Protein AF-A0A397RRT3-F1 (afdb_monomer_lite)

Structure (mmCIF, N/CA/C/O backbone):
data_AF-A0A397RRT3-F1
#
_entry.id   AF-A0A397RRT3-F1
#
loop_
_atom_site.group_PDB
_atom_site.id
_atom_site.type_symbol
_atom_site.label_atom_id
_atom_site.label_alt_id
_atom_site.label_comp_id
_atom_site.label_asym_id
_atom_site.label_entity_id
_atom_site.label_seq_id
_atom_site.pdbx_PDB_ins_code
_atom_site.Cartn_x
_atom_site.Cartn_y
_atom_site.Cartn_z
_atom_site.occupancy
_atom_site.B_iso_or_equiv
_atom_site.auth_seq_id
_atom_site.auth_comp_id
_atom_site.auth_asym_id
_atom_site.auth_atom_id
_atom_site.pdbx_PDB_model_num
ATOM 1 N N . MET A 1 1 ? -18.818 3.422 29.616 1.00 52.00 1 MET A N 1
ATOM 2 C CA . MET A 1 1 ? -18.204 4.098 28.455 1.00 52.00 1 MET A CA 1
ATOM 3 C C . MET A 1 1 ? -18.581 3.305 27.221 1.00 52.00 1 MET A C 1
ATOM 5 O O . MET A 1 1 ? -18.599 2.084 27.324 1.00 52.00 1 MET A O 1
ATOM 9 N N . LYS A 1 2 ? -18.971 3.955 26.120 1.00 63.00 2 LYS A N 1
ATOM 10 C CA . LYS A 1 2 ? -19.255 3.236 24.870 1.00 63.00 2 LYS A CA 1
ATOM 11 C C . LYS A 1 2 ? -17.923 2.752 24.287 1.00 63.00 2 LYS A C 1
ATOM 13 O O . LYS A 1 2 ? -16.968 3.520 24.258 1.00 63.00 2 LYS A O 1
ATOM 18 N N . THR A 1 3 ? -17.856 1.503 23.848 1.00 79.38 3 THR A N 1
ATOM 19 C CA . THR A 1 3 ? -16.638 0.850 23.331 1.00 79.38 3 THR A CA 1
ATOM 20 C C . THR A 1 3 ? -16.004 1.606 22.150 1.00 79.38 3 THR A C 1
ATOM 22 O O . THR A 1 3 ? -14.787 1.749 22.080 1.00 79.38 3 THR A O 1
ATOM 25 N N . TYR A 1 4 ? -16.829 2.228 21.302 1.00 85.25 4 TYR A N 1
ATOM 26 C CA . TYR A 1 4 ? -16.418 3.171 20.251 1.00 85.25 4 TYR A CA 1
ATOM 27 C C . TYR A 1 4 ? -15.529 4.329 20.751 1.00 85.25 4 TYR A C 1
ATOM 29 O O . TYR A 1 4 ? -14.501 4.649 20.150 1.00 85.25 4 TYR A O 1
ATOM 37 N N . GLU A 1 5 ? -15.924 4.979 21.851 1.00 89.56 5 GLU A N 1
ATOM 38 C CA . GLU A 1 5 ? -15.201 6.135 22.399 1.00 89.56 5 GLU A CA 1
ATOM 39 C C . GLU A 1 5 ? -13.842 5.715 22.958 1.00 89.56 5 GLU A C 1
ATOM 41 O O . GLU A 1 5 ? -12.874 6.461 22.850 1.00 89.56 5 GLU A O 1
ATOM 46 N N . GLU A 1 6 ? -13.753 4.511 23.521 1.00 91.88 6 GLU A N 1
ATOM 47 C CA . GLU A 1 6 ? -12.506 3.973 24.056 1.00 91.88 6 GLU A CA 1
ATOM 48 C C . GLU A 1 6 ? -11.475 3.716 22.951 1.00 91.88 6 GLU A C 1
ATOM 50 O O . GLU A 1 6 ? -10.340 4.178 23.072 1.00 91.88 6 GLU A O 1
ATOM 55 N N . ILE A 1 7 ? -11.880 3.086 21.840 1.00 92.38 7 ILE A N 1
ATOM 56 C CA . ILE A 1 7 ? -11.014 2.871 20.667 1.00 92.38 7 ILE A CA 1
ATOM 57 C C . ILE A 1 7 ? -10.487 4.215 20.147 1.00 92.38 7 ILE A C 1
ATOM 59 O O . ILE A 1 7 ? -9.280 4.400 19.984 1.00 92.38 7 ILE A O 1
ATOM 63 N N . ARG A 1 8 ? -11.377 5.198 19.957 1.00 92.38 8 ARG A N 1
ATOM 64 C CA . ARG A 1 8 ? -10.980 6.540 19.502 1.00 92.38 8 ARG A CA 1
ATOM 65 C C . ARG A 1 8 ? -10.042 7.241 20.474 1.00 92.38 8 ARG A C 1
ATOM 67 O O . ARG A 1 8 ? -9.104 7.902 20.037 1.00 92.38 8 ARG A O 1
ATOM 74 N N . ASN A 1 9 ? -10.279 7.113 21.775 1.00 93.19 9 ASN A N 1
ATOM 75 C CA . ASN A 1 9 ? -9.406 7.696 22.788 1.00 93.19 9 ASN A CA 1
ATOM 76 C C . ASN A 1 9 ? -8.006 7.074 22.747 1.00 93.19 9 ASN A C 1
ATOM 78 O O . ASN A 1 9 ? -7.034 7.816 22.874 1.00 93.19 9 ASN A O 1
ATOM 82 N N . CYS A 1 10 ? -7.893 5.766 22.493 1.00 93.62 10 CYS A N 1
ATOM 83 C CA . CYS A 1 10 ? -6.603 5.094 22.326 1.00 93.62 10 CYS A CA 1
ATOM 84 C C . CYS A 1 10 ? -5.833 5.647 21.118 1.00 93.62 10 CYS A C 1
ATOM 86 O O . CYS A 1 10 ? -4.700 6.102 21.275 1.00 93.62 10 CYS A O 1
ATOM 88 N N . PHE A 1 11 ? -6.458 5.700 19.935 1.00 92.75 11 PHE A N 1
ATOM 89 C CA . PHE A 1 11 ? -5.826 6.264 18.733 1.00 92.75 11 PHE A CA 1
ATOM 90 C C . PHE A 1 11 ? -5.433 7.736 18.915 1.00 92.75 11 PHE A C 1
ATOM 92 O O . PHE A 1 11 ? -4.311 8.127 18.593 1.00 92.75 11 PHE A O 1
ATOM 99 N N . ASN A 1 12 ? -6.311 8.552 19.508 1.00 91.62 12 ASN A N 1
ATOM 100 C CA . ASN A 1 12 ? -6.013 9.953 19.807 1.00 91.62 12 ASN A CA 1
ATOM 101 C C . ASN A 1 12 ? -4.843 10.107 20.787 1.00 91.62 12 ASN A C 1
ATOM 103 O O . ASN A 1 12 ? -4.014 11.001 20.616 1.00 91.62 12 ASN A O 1
ATOM 107 N N . ALA A 1 13 ? -4.763 9.256 21.812 1.00 92.50 13 ALA A N 1
ATOM 108 C CA . ALA A 1 13 ? -3.660 9.271 22.764 1.00 92.50 13 ALA A CA 1
ATOM 109 C C . ALA A 1 13 ? -2.331 8.916 22.083 1.00 92.50 13 ALA A C 1
ATOM 111 O O . ALA A 1 13 ? -1.362 9.657 22.248 1.00 92.50 13 ALA A O 1
ATOM 112 N N . ILE A 1 14 ? -2.302 7.853 21.269 1.00 90.69 14 ILE A N 1
ATOM 113 C CA . ILE A 1 14 ? -1.121 7.447 20.488 1.00 90.69 14 ILE A CA 1
ATOM 114 C C . ILE A 1 14 ? -0.666 8.593 19.575 1.00 90.69 14 ILE A C 1
ATOM 116 O O . ILE A 1 14 ? 0.498 8.996 19.598 1.00 90.69 14 ILE A O 1
ATOM 120 N N . LYS A 1 15 ? -1.601 9.189 18.835 1.00 88.25 15 LYS A N 1
ATOM 121 C CA . LYS A 1 15 ? -1.348 10.332 17.952 1.00 88.25 15 LYS A CA 1
ATOM 122 C C . LYS A 1 15 ? -0.771 11.539 18.693 1.00 88.25 15 LYS A C 1
ATOM 124 O O . LYS A 1 15 ? 0.215 12.120 18.247 1.00 88.25 15 LYS A O 1
ATOM 129 N N . ASN A 1 16 ? -1.351 11.919 19.830 1.00 90.69 16 ASN A N 1
ATOM 130 C CA . ASN A 1 16 ? -0.850 13.043 20.624 1.00 90.69 16 ASN A CA 1
ATOM 131 C C . ASN A 1 16 ? 0.546 12.762 21.187 1.00 90.69 16 ASN A C 1
ATOM 133 O O . ASN A 1 16 ? 1.412 13.631 21.148 1.00 90.69 16 ASN A O 1
ATOM 137 N N . ASN A 1 17 ? 0.780 11.537 21.655 1.00 90.88 17 ASN A N 1
ATOM 138 C CA . ASN A 1 17 ? 2.080 11.106 22.151 1.00 90.88 17 ASN A CA 1
ATOM 139 C C . ASN A 1 17 ? 3.169 11.219 21.075 1.00 90.88 17 ASN A C 1
ATOM 141 O O . ASN A 1 17 ? 4.279 11.656 21.361 1.00 90.88 17 ASN A O 1
ATOM 145 N N . ILE A 1 18 ? 2.842 10.886 19.831 1.00 85.31 18 ILE A N 1
ATOM 146 C CA . ILE A 1 18 ? 3.748 11.030 18.691 1.00 85.31 18 ILE A CA 1
ATOM 147 C C . ILE A 1 18 ? 4.055 12.499 18.389 1.00 85.31 18 ILE A C 1
ATOM 149 O O . ILE A 1 18 ? 5.217 12.844 18.182 1.00 85.31 18 ILE A O 1
ATOM 153 N N . ILE A 1 19 ? 3.047 13.378 18.403 1.00 87.38 19 ILE A N 1
ATOM 154 C CA . ILE A 1 19 ? 3.266 14.826 18.248 1.00 87.38 19 ILE A CA 1
ATOM 155 C C . ILE A 1 19 ? 4.249 15.315 19.320 1.00 87.38 19 ILE A C 1
ATOM 157 O O . ILE A 1 19 ? 5.223 15.992 19.000 1.00 87.38 19 ILE A O 1
ATOM 161 N N . THR A 1 20 ? 4.064 14.888 20.571 1.00 90.69 20 THR A N 1
ATOM 162 C CA . THR A 1 20 ? 4.985 15.219 21.665 1.00 90.69 20 THR A CA 1
ATOM 163 C C . THR A 1 20 ? 6.387 14.631 21.461 1.00 90.69 20 THR A C 1
ATOM 165 O O . THR A 1 20 ? 7.368 15.301 21.776 1.00 90.69 20 THR A O 1
ATOM 168 N N . CYS A 1 21 ? 6.529 13.417 20.917 1.00 88.75 21 CYS A N 1
ATOM 169 C CA . CYS A 1 21 ? 7.842 12.881 20.537 1.00 88.75 21 CYS A CA 1
ATOM 170 C C . CYS A 1 21 ? 8.536 13.785 19.513 1.00 88.75 21 CYS A C 1
ATOM 172 O O . CYS A 1 21 ? 9.692 14.146 19.718 1.00 88.75 21 CYS A O 1
ATOM 174 N N . ASN A 1 22 ? 7.828 14.210 18.464 1.00 86.94 22 ASN A N 1
ATOM 175 C CA . ASN A 1 22 ? 8.389 15.089 17.436 1.00 86.94 22 ASN A CA 1
ATOM 176 C C . ASN A 1 22 ? 8.817 16.451 18.010 1.00 86.94 22 ASN A C 1
ATOM 178 O O . ASN A 1 22 ? 9.857 16.986 17.624 1.00 86.94 22 ASN A O 1
ATOM 182 N N . GLU A 1 23 ? 8.059 17.003 18.959 1.00 89.94 23 GLU A N 1
ATOM 183 C CA . GLU A 1 23 ? 8.432 18.226 19.684 1.00 89.94 23 GLU A CA 1
ATOM 184 C C . GLU A 1 23 ? 9.710 18.030 20.518 1.00 89.94 23 GLU A C 1
ATOM 186 O O . GLU A 1 23 ? 10.633 18.845 20.448 1.00 89.94 23 GLU A O 1
ATOM 191 N N . LEU A 1 24 ? 9.802 16.923 21.267 1.00 89.94 24 LEU A N 1
ATOM 192 C CA . LEU A 1 24 ? 10.990 16.574 22.058 1.00 89.94 24 LEU A CA 1
ATOM 193 C C . LEU A 1 24 ? 12.226 16.332 21.179 1.00 89.94 24 LEU A C 1
ATOM 195 O O . LEU A 1 24 ? 13.346 16.641 21.595 1.00 89.94 24 LEU A O 1
ATOM 199 N N . ASP A 1 25 ? 12.030 15.779 19.984 1.00 89.06 25 ASP A N 1
ATOM 200 C CA . ASP A 1 25 ? 13.078 15.553 18.990 1.00 89.06 25 ASP A CA 1
ATOM 201 C C . ASP A 1 25 ? 13.541 16.870 18.373 1.00 89.06 25 ASP A C 1
ATOM 203 O O . ASP A 1 25 ? 14.740 17.132 18.324 1.00 89.06 25 ASP A O 1
ATOM 207 N N . SE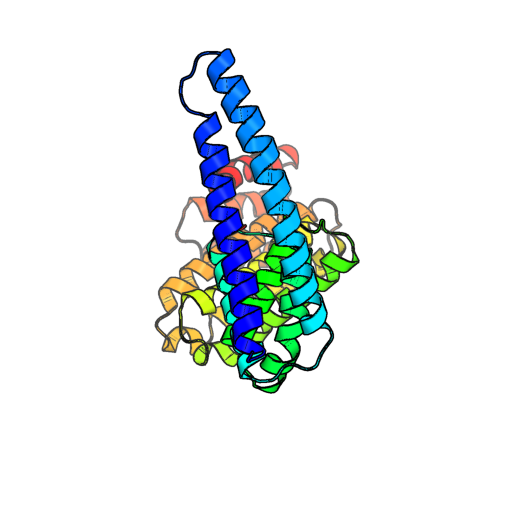R A 1 26 ? 12.610 17.744 17.994 1.00 88.75 26 SER A N 1
ATOM 208 C CA . SER A 1 26 ? 12.921 19.070 17.444 1.00 88.75 26 SER A CA 1
ATOM 209 C C . SER A 1 26 ? 13.744 19.914 18.423 1.00 88.75 26 SER A C 1
ATOM 211 O O . SER A 1 26 ? 14.697 20.590 18.029 1.00 88.75 26 SER A O 1
ATOM 213 N N . ASP A 1 27 ? 13.442 19.819 19.721 1.00 87.19 27 ASP A N 1
ATOM 214 C CA . ASP A 1 27 ? 14.144 20.547 20.781 1.00 87.19 27 ASP A CA 1
ATOM 215 C C . ASP A 1 27 ? 15.660 20.261 20.835 1.00 87.19 27 ASP A C 1
ATOM 217 O O . ASP A 1 27 ? 16.432 21.135 21.264 1.00 87.19 27 ASP A O 1
ATOM 221 N N . MET A 1 28 ? 16.085 19.068 20.391 1.00 85.69 28 MET A N 1
ATOM 222 C CA . MET A 1 28 ? 17.483 18.613 20.382 1.00 85.69 28 MET A CA 1
ATOM 223 C C . MET A 1 28 ? 18.363 19.336 19.366 1.00 85.69 28 MET A C 1
ATOM 225 O O . MET A 1 28 ? 19.574 19.423 19.576 1.00 85.69 28 MET A O 1
ATOM 229 N N . PHE A 1 29 ? 17.776 19.828 18.275 1.00 86.25 29 PHE A N 1
ATOM 230 C CA . PHE A 1 29 ? 18.513 20.394 17.140 1.00 86.25 29 PHE A CA 1
ATOM 231 C C . PHE A 1 29 ? 18.684 21.914 17.223 1.00 86.25 29 PHE A C 1
ATOM 233 O O . PHE A 1 29 ? 19.287 22.531 16.347 1.00 86.25 29 PHE A O 1
ATOM 240 N N . ASN A 1 30 ? 18.198 22.527 18.300 1.00 86.88 30 ASN A N 1
ATOM 241 C CA . ASN A 1 30 ? 18.390 23.946 18.561 1.00 86.88 30 ASN A CA 1
ATOM 242 C C . ASN A 1 30 ? 19.839 24.249 18.980 1.00 86.88 30 ASN A C 1
ATOM 244 O O . ASN A 1 30 ? 20.444 23.499 19.750 1.00 86.88 30 ASN A O 1
ATOM 248 N N . TYR A 1 31 ? 20.380 25.384 18.521 1.00 74.81 31 TYR A N 1
ATOM 249 C CA . TYR A 1 31 ? 21.720 25.841 18.902 1.00 74.81 31 TYR A CA 1
ATOM 250 C C . TYR A 1 31 ? 21.789 26.102 20.413 1.00 74.81 31 TYR A C 1
ATOM 252 O O . TYR A 1 31 ? 21.069 26.952 20.941 1.00 74.81 31 TYR A O 1
ATOM 260 N N . ARG A 1 32 ? 22.637 25.347 21.115 1.00 82.50 32 ARG A N 1
ATOM 261 C CA . ARG A 1 32 ? 22.734 25.327 22.581 1.00 82.50 32 ARG A CA 1
ATOM 262 C C . ARG A 1 32 ? 24.179 25.103 23.015 1.00 82.50 32 ARG A C 1
ATOM 264 O O . ARG A 1 32 ? 24.963 24.477 22.302 1.00 82.50 32 ARG A O 1
ATOM 271 N N . THR A 1 33 ? 24.526 25.561 24.214 1.00 93.25 33 THR A N 1
ATOM 272 C CA . THR A 1 33 ? 25.765 25.129 24.874 1.00 93.25 33 THR A CA 1
ATOM 273 C C . THR A 1 33 ? 25.674 23.649 25.262 1.00 93.25 33 THR A C 1
ATOM 275 O O . THR A 1 33 ? 24.584 23.095 25.416 1.00 93.25 33 THR A O 1
ATOM 278 N N . TYR A 1 34 ? 26.816 22.989 25.472 1.00 90.62 34 TYR A N 1
ATOM 279 C CA . TYR A 1 34 ? 26.830 21.572 25.854 1.00 90.62 34 TYR A CA 1
ATOM 280 C C . TYR A 1 34 ? 26.007 21.250 27.127 1.00 90.62 34 TYR A C 1
ATOM 282 O O . TYR A 1 34 ? 25.247 20.280 27.098 1.00 90.62 34 TYR A O 1
ATOM 290 N N . PRO A 1 35 ? 26.064 22.036 28.226 1.00 93.88 35 PRO A N 1
ATOM 291 C CA . PRO A 1 35 ? 25.230 21.778 29.406 1.00 93.88 35 PRO A CA 1
ATOM 292 C C . PRO A 1 35 ? 23.721 21.880 29.138 1.00 93.88 35 PRO A C 1
ATOM 294 O O . PRO A 1 35 ? 22.951 21.063 29.645 1.00 93.88 35 PRO A O 1
ATOM 297 N N . GLU A 1 36 ? 23.295 22.852 28.329 1.00 92.69 36 GLU A N 1
ATOM 298 C CA . GLU A 1 36 ? 21.889 23.031 27.943 1.00 92.69 36 GLU A CA 1
ATOM 299 C C . GLU A 1 36 ? 21.418 21.885 27.050 1.00 92.69 36 GLU A C 1
ATOM 301 O O . GLU A 1 36 ? 20.344 21.326 27.268 1.00 92.69 36 GLU A O 1
ATOM 306 N N . TRP A 1 37 ? 22.251 21.496 26.085 1.00 93.94 37 TRP A N 1
ATOM 307 C CA . TRP A 1 37 ? 22.001 20.341 25.235 1.00 93.94 37 TRP A CA 1
ATOM 308 C C . TRP A 1 37 ? 21.860 19.056 26.064 1.00 93.94 37 TRP A C 1
ATOM 310 O O . TRP A 1 37 ? 20.896 18.312 25.892 1.00 93.94 37 TRP A O 1
ATOM 320 N N . LEU A 1 38 ? 22.747 18.827 27.040 1.00 93.12 38 LEU A N 1
ATOM 321 C CA . LEU A 1 38 ? 22.685 17.658 27.922 1.00 93.12 38 LEU A CA 1
ATOM 322 C C . LEU A 1 38 ? 21.401 17.632 28.770 1.00 93.12 38 LEU A C 1
ATOM 324 O O . LEU A 1 38 ? 20.831 16.563 28.999 1.00 93.12 38 LEU A O 1
ATOM 328 N N . ALA A 1 39 ? 20.936 18.789 29.248 1.00 93.12 39 ALA A N 1
ATOM 329 C CA . ALA A 1 39 ? 19.679 18.890 29.988 1.00 93.12 39 ALA A CA 1
ATOM 330 C C . ALA A 1 39 ? 18.468 18.547 29.103 1.00 93.12 39 ALA A C 1
ATOM 332 O O . ALA A 1 39 ? 17.598 17.778 29.523 1.00 93.12 39 ALA A O 1
ATOM 333 N N . VAL A 1 40 ? 18.442 19.051 27.864 1.00 92.81 40 VAL A N 1
ATOM 334 C CA . VAL A 1 40 ? 17.399 18.732 26.876 1.00 92.81 40 VAL A CA 1
ATOM 335 C C . VAL A 1 40 ? 17.419 17.251 26.519 1.00 92.81 40 VAL A C 1
ATOM 337 O O . VAL A 1 40 ? 16.372 16.610 26.556 1.00 92.81 40 VAL A O 1
ATOM 340 N N . TYR A 1 41 ? 18.597 16.667 26.294 1.00 92.81 41 TYR A N 1
ATOM 341 C CA . TYR A 1 41 ? 18.734 15.238 26.018 1.00 92.81 41 TYR A CA 1
ATOM 342 C C . TYR A 1 41 ? 18.164 14.367 27.144 1.00 92.81 41 TYR A C 1
ATOM 344 O O . TYR A 1 41 ? 17.432 13.408 26.889 1.00 92.81 41 TYR A O 1
ATOM 352 N N . LYS A 1 42 ? 18.435 14.718 28.409 1.00 94.44 42 LYS A N 1
ATOM 353 C CA . LYS A 1 42 ? 17.854 14.020 29.567 1.00 94.44 42 LYS A CA 1
ATOM 354 C C . LYS A 1 42 ? 16.331 14.154 29.605 1.00 94.44 42 LYS A C 1
ATOM 356 O O . LYS A 1 42 ? 15.650 13.144 29.776 1.00 94.44 42 LYS A O 1
ATOM 361 N N . LYS A 1 43 ? 15.800 15.368 29.402 1.00 93.81 43 LYS A N 1
ATOM 362 C CA . LYS A 1 43 ? 14.351 15.628 29.339 1.00 93.81 43 LYS A CA 1
ATOM 363 C C . LYS A 1 43 ? 13.694 14.801 28.232 1.00 93.81 43 LYS A C 1
ATOM 365 O O . LYS A 1 43 ? 12.720 14.107 28.507 1.00 93.81 43 LYS A O 1
ATOM 370 N N . ARG A 1 44 ? 14.263 14.815 27.022 1.00 94.25 44 ARG A N 1
ATOM 371 C CA . ARG A 1 44 ? 13.822 13.993 25.889 1.00 94.25 44 ARG A CA 1
ATOM 372 C C . ARG A 1 44 ? 13.817 12.514 26.254 1.00 94.25 44 ARG A C 1
ATOM 374 O O . ARG A 1 44 ? 12.798 11.855 26.104 1.00 94.25 44 ARG A O 1
ATOM 381 N N . SER A 1 45 ? 14.925 11.993 26.782 1.00 94.88 45 SER A N 1
ATOM 382 C CA . SER A 1 45 ? 15.044 10.572 27.132 1.00 94.88 45 SER A CA 1
ATOM 383 C C . SER A 1 45 ? 14.009 10.120 28.168 1.00 94.88 45 SER A C 1
ATOM 385 O O . SER A 1 45 ? 13.521 8.994 28.087 1.00 94.88 45 SER A O 1
ATOM 387 N N . MET A 1 46 ? 13.672 10.970 29.141 1.00 95.19 46 MET A N 1
ATOM 388 C CA . MET A 1 46 ? 12.617 10.682 30.119 1.00 95.19 46 MET A CA 1
ATOM 389 C C . MET A 1 46 ? 11.221 10.784 29.495 1.00 95.19 46 MET A C 1
ATOM 391 O O . MET A 1 46 ? 10.417 9.874 29.670 1.00 95.19 46 MET A O 1
ATOM 395 N N . GLY A 1 47 ? 10.951 11.850 28.735 1.00 93.75 47 GLY A N 1
ATOM 396 C CA . GLY A 1 47 ? 9.658 12.067 28.081 1.00 93.75 47 GLY A CA 1
ATOM 397 C C . GLY A 1 47 ? 9.300 10.950 27.103 1.00 93.75 47 GLY A C 1
ATOM 398 O O . GLY A 1 47 ? 8.201 10.409 27.168 1.00 93.75 47 GLY A O 1
ATOM 399 N N . ILE A 1 48 ? 10.261 10.531 26.277 1.00 92.44 48 ILE A N 1
ATOM 400 C CA . ILE A 1 48 ? 10.086 9.424 25.331 1.00 92.44 48 ILE A CA 1
ATOM 401 C C . ILE A 1 48 ? 9.771 8.111 26.058 1.00 92.44 48 ILE A C 1
ATOM 403 O O . ILE A 1 48 ? 8.896 7.371 25.623 1.00 92.44 48 ILE A O 1
ATOM 407 N N . ARG A 1 49 ? 10.426 7.816 27.190 1.00 93.19 49 ARG A N 1
ATOM 408 C CA . ARG A 1 49 ? 10.139 6.596 27.969 1.00 93.19 49 ARG A CA 1
ATOM 409 C C . ARG A 1 49 ? 8.717 6.570 28.526 1.00 93.19 49 ARG A C 1
ATOM 411 O O . ARG A 1 49 ? 8.060 5.537 28.449 1.00 93.19 49 ARG A O 1
ATOM 418 N N . GLU A 1 50 ? 8.243 7.693 29.060 1.00 94.88 50 GLU A N 1
ATOM 419 C CA . GLU A 1 50 ? 6.861 7.806 29.540 1.00 94.88 50 GLU A CA 1
ATOM 420 C C . GLU A 1 50 ? 5.851 7.672 28.397 1.00 94.88 50 GLU A C 1
ATOM 422 O O . GLU A 1 50 ? 4.819 7.022 28.5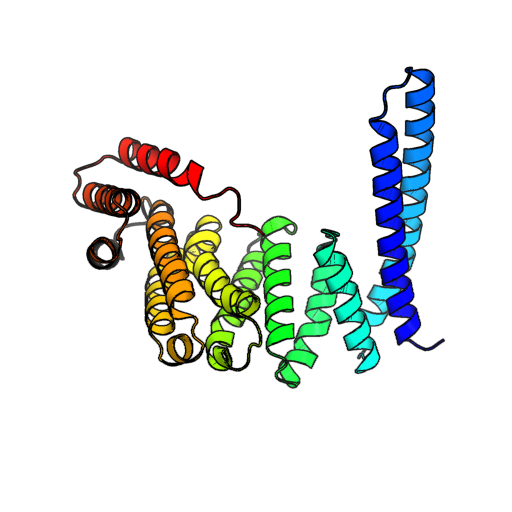54 1.00 94.88 50 GLU A O 1
ATOM 427 N N . ILE A 1 51 ? 6.161 8.242 27.231 1.00 93.12 51 ILE A N 1
ATOM 428 C CA . ILE A 1 51 ? 5.345 8.084 26.026 1.00 93.12 51 ILE A CA 1
ATOM 429 C C . ILE A 1 51 ? 5.279 6.615 25.597 1.00 93.12 51 ILE A C 1
ATOM 431 O O . ILE A 1 51 ? 4.180 6.109 25.387 1.00 93.12 51 ILE A O 1
ATOM 435 N N . TYR A 1 52 ? 6.412 5.908 25.528 1.00 89.38 52 TYR A N 1
ATOM 436 C CA . TYR A 1 52 ? 6.420 4.483 25.184 1.00 89.38 52 TYR A CA 1
ATOM 437 C C . TYR A 1 52 ? 5.554 3.664 26.134 1.00 89.38 52 TYR A C 1
ATOM 439 O O . TYR A 1 52 ? 4.743 2.868 25.674 1.00 89.38 52 TYR A O 1
ATOM 447 N N . LYS A 1 53 ? 5.663 3.909 27.445 1.00 92.38 53 LYS A N 1
ATOM 448 C CA . LYS A 1 53 ? 4.830 3.231 28.442 1.00 92.38 53 LYS A CA 1
ATOM 449 C C . LYS A 1 53 ? 3.336 3.464 28.189 1.00 92.38 53 LYS A C 1
ATOM 451 O O . LYS A 1 53 ? 2.571 2.507 28.154 1.00 92.38 53 LYS A O 1
ATOM 456 N N . LYS A 1 54 ? 2.927 4.718 27.965 1.00 93.56 54 LYS A N 1
ATOM 457 C CA . LYS A 1 54 ? 1.528 5.056 27.655 1.00 93.56 54 LYS A CA 1
ATOM 458 C C . LYS A 1 54 ? 1.056 4.412 26.354 1.00 93.56 54 LYS A C 1
ATOM 460 O O . LYS A 1 54 ? -0.064 3.923 26.295 1.00 93.56 54 LYS A O 1
ATOM 465 N N . ASN A 1 55 ? 1.894 4.403 25.318 1.00 91.12 55 ASN A N 1
ATOM 466 C CA . ASN A 1 55 ? 1.558 3.756 24.052 1.00 91.12 55 ASN A CA 1
ATOM 467 C C . ASN A 1 55 ? 1.363 2.249 24.237 1.00 91.12 55 ASN A C 1
ATOM 469 O O . ASN A 1 55 ? 0.396 1.719 23.707 1.00 91.12 55 ASN A O 1
ATOM 473 N N . THR A 1 56 ? 2.203 1.577 25.030 1.00 90.75 56 THR A N 1
ATOM 474 C CA . THR A 1 56 ? 2.013 0.157 25.367 1.00 90.75 56 THR A CA 1
ATOM 475 C C . THR A 1 56 ? 0.644 -0.093 25.999 1.00 90.75 56 THR A C 1
ATOM 477 O O . THR A 1 56 ? -0.070 -0.976 25.537 1.00 90.75 56 THR A O 1
ATOM 480 N N . GLU A 1 57 ? 0.232 0.726 26.970 1.00 92.50 57 GLU A N 1
ATOM 481 C CA . GLU A 1 57 ? -1.091 0.613 27.606 1.00 92.50 57 GLU A CA 1
ATOM 482 C C . GLU A 1 57 ? -2.239 0.781 26.585 1.00 92.50 57 GLU A C 1
ATOM 484 O O . GLU A 1 57 ? -3.196 0.009 26.588 1.00 92.50 57 GLU A O 1
ATOM 489 N N . MET A 1 58 ? -2.141 1.751 25.665 1.00 93.12 58 MET A N 1
ATOM 490 C CA . MET A 1 58 ? -3.158 1.953 24.617 1.00 93.12 58 MET A CA 1
ATOM 491 C C . MET A 1 58 ? -3.196 0.796 23.606 1.00 93.12 58 MET A C 1
ATOM 493 O O . MET A 1 58 ? -4.270 0.373 23.179 1.00 93.12 58 MET A O 1
ATOM 497 N N . VAL A 1 59 ? -2.029 0.273 23.223 1.00 90.38 59 VAL A N 1
ATOM 498 C CA . VAL A 1 59 ? -1.902 -0.852 22.287 1.00 90.38 59 VAL A CA 1
ATOM 499 C C . VAL A 1 59 ? -2.450 -2.140 22.897 1.00 90.38 59 VAL A C 1
ATOM 501 O O . VAL A 1 59 ? -3.106 -2.912 22.202 1.00 90.38 59 VAL A O 1
ATOM 504 N N . GLU A 1 60 ? -2.254 -2.368 24.196 1.00 91.56 60 GLU A N 1
ATOM 505 C CA . GLU A 1 60 ? -2.873 -3.488 24.913 1.00 91.56 60 GLU A CA 1
ATOM 506 C C . GLU A 1 60 ? -4.403 -3.429 24.838 1.00 91.56 60 GLU A C 1
ATOM 508 O O . GLU A 1 60 ? -5.034 -4.433 24.504 1.00 91.56 60 GLU A O 1
ATOM 513 N N . ILE A 1 61 ? -4.999 -2.252 25.055 1.00 92.69 61 ILE A N 1
ATOM 514 C CA . ILE A 1 61 ? -6.452 -2.060 24.925 1.00 92.69 61 ILE A CA 1
ATOM 515 C C . ILE A 1 61 ? -6.908 -2.374 23.496 1.00 92.69 61 ILE A C 1
ATOM 517 O O . ILE A 1 61 ? -7.852 -3.144 23.310 1.00 92.69 61 ILE A O 1
ATOM 521 N N . ILE A 1 62 ? -6.222 -1.834 22.482 1.00 92.81 62 ILE A N 1
ATOM 522 C CA . ILE A 1 62 ? -6.519 -2.120 21.071 1.00 92.81 62 ILE A CA 1
ATOM 523 C C . ILE A 1 62 ? -6.466 -3.631 20.796 1.00 92.81 62 ILE A C 1
ATOM 525 O O . ILE A 1 62 ? -7.406 -4.185 20.224 1.00 92.81 62 ILE A O 1
ATOM 529 N N . ASN A 1 63 ? -5.421 -4.319 21.254 1.00 91.44 63 ASN A N 1
ATOM 530 C CA . ASN A 1 63 ? -5.257 -5.758 21.055 1.00 91.44 63 ASN A CA 1
ATOM 531 C C . ASN A 1 63 ? -6.394 -6.581 21.677 1.00 91.44 63 ASN A C 1
ATOM 533 O O . ASN A 1 63 ? -6.797 -7.598 21.111 1.00 91.44 63 ASN A O 1
ATOM 537 N N . GLU A 1 64 ? -6.950 -6.153 22.811 1.00 92.69 64 GLU A N 1
ATOM 538 C CA . GLU A 1 64 ? -8.121 -6.804 23.407 1.00 92.69 64 GLU A CA 1
ATOM 539 C C . GLU A 1 64 ? -9.388 -6.650 22.556 1.00 92.69 64 GLU A C 1
ATOM 541 O O . GLU A 1 64 ? -10.233 -7.548 22.542 1.00 92.69 64 GLU A O 1
ATOM 546 N N . TYR A 1 65 ? -9.527 -5.547 21.820 1.00 93.19 65 TYR A N 1
ATOM 547 C CA . TYR A 1 65 ? -10.617 -5.365 20.861 1.00 93.19 65 TYR A CA 1
ATOM 548 C C . TYR A 1 65 ? -10.425 -6.205 19.596 1.00 93.19 65 TYR A C 1
ATOM 550 O O . TYR A 1 65 ? -11.377 -6.835 19.139 1.00 93.19 65 TYR A O 1
ATOM 558 N N . LEU A 1 66 ? -9.202 -6.301 19.065 1.00 93.06 66 LEU A N 1
ATOM 559 C CA . LEU A 1 66 ? -8.916 -7.091 17.857 1.00 93.06 66 LEU A CA 1
ATOM 560 C C . LEU A 1 66 ? -9.281 -8.584 18.019 1.00 93.06 66 LEU A C 1
ATOM 562 O O . LEU A 1 66 ? -9.668 -9.245 17.052 1.00 93.06 66 LEU A O 1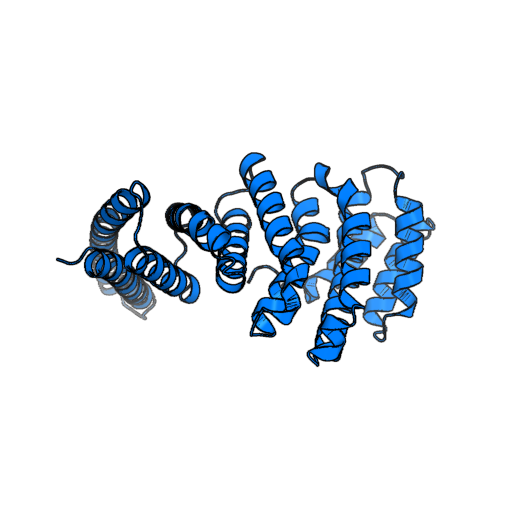
ATOM 566 N N . LYS A 1 67 ? -9.254 -9.103 19.254 1.00 92.88 67 LYS A N 1
ATOM 567 C CA . LYS A 1 67 ? -9.646 -10.483 19.601 1.00 92.88 67 LYS A CA 1
ATOM 568 C C . LYS A 1 67 ? -11.160 -10.749 19.595 1.00 92.88 67 LYS A C 1
ATOM 570 O O . LYS A 1 67 ? -11.553 -11.911 19.652 1.00 92.88 67 LYS A O 1
ATOM 575 N N . LYS A 1 68 ? -12.013 -9.720 19.561 1.00 92.62 68 LYS A N 1
ATOM 576 C CA . LYS A 1 68 ? -13.481 -9.831 19.710 1.00 92.62 68 LYS A CA 1
ATOM 577 C C . LYS A 1 68 ? -14.199 -9.530 18.404 1.00 92.62 68 LYS A C 1
ATOM 579 O O . LYS A 1 68 ? -13.646 -8.840 17.556 1.00 92.62 68 LYS A O 1
ATOM 584 N N . ASP A 1 69 ? -15.430 -9.991 18.236 1.00 92.56 69 ASP A N 1
ATOM 585 C CA . ASP A 1 69 ? -16.264 -9.533 17.121 1.00 92.56 69 ASP A CA 1
ATOM 586 C C . ASP A 1 69 ? -16.654 -8.069 17.331 1.00 92.56 69 ASP A C 1
ATOM 588 O O . ASP A 1 69 ? -17.106 -7.692 18.413 1.00 92.56 69 ASP A O 1
ATOM 592 N N . LEU A 1 70 ? -16.432 -7.252 16.302 1.00 92.44 70 LEU A N 1
ATOM 593 C CA . LEU A 1 70 ? -16.655 -5.811 16.344 1.00 92.44 70 LEU A CA 1
ATOM 594 C C . LEU A 1 70 ? -17.991 -5.472 15.687 1.00 92.44 70 LEU A C 1
ATOM 596 O O . LEU A 1 70 ? -18.326 -6.009 14.629 1.00 92.44 70 LEU A O 1
ATOM 600 N N . ASN A 1 71 ? -18.738 -4.558 16.296 1.00 93.00 71 ASN A N 1
ATOM 601 C CA . ASN A 1 71 ? -19.926 -3.975 15.679 1.00 93.00 71 ASN A CA 1
ATOM 602 C C . ASN A 1 71 ? -19.558 -2.865 14.672 1.00 93.00 71 ASN A C 1
ATOM 604 O O . ASN A 1 71 ? -18.399 -2.475 14.545 1.00 93.00 71 ASN A O 1
ATOM 608 N N . ASP A 1 72 ? -20.555 -2.333 13.963 1.00 91.81 72 ASP A N 1
ATOM 609 C CA . ASP A 1 72 ? -20.349 -1.330 12.907 1.00 91.81 72 ASP A CA 1
ATOM 610 C C . ASP A 1 72 ? -19.688 -0.038 13.386 1.00 91.81 72 ASP A C 1
ATOM 612 O O . ASP A 1 72 ? -18.836 0.512 12.687 1.00 91.81 72 ASP A O 1
ATOM 616 N N . GLU A 1 73 ? -20.055 0.448 14.574 1.00 93.50 73 GLU A N 1
ATOM 617 C CA . GLU A 1 73 ? -19.447 1.653 15.136 1.00 93.50 73 GLU A CA 1
ATOM 618 C C . GLU A 1 73 ? -17.969 1.391 15.445 1.00 93.50 73 GLU A C 1
ATOM 620 O O . GLU A 1 73 ? -17.105 2.188 15.083 1.00 93.50 73 GLU A O 1
ATOM 625 N N . GLU A 1 74 ? -17.658 0.253 16.064 1.00 94.38 74 GLU A N 1
ATOM 626 C CA . GLU A 1 74 ? -16.288 -0.140 16.408 1.00 94.38 74 GLU A CA 1
ATOM 627 C C . GLU A 1 74 ? -15.419 -0.349 15.162 1.00 94.38 74 GLU A C 1
ATOM 629 O O . GLU A 1 74 ? -14.298 0.154 15.116 1.00 94.38 74 GLU A O 1
ATOM 634 N N . LEU A 1 75 ? -15.938 -1.019 14.127 1.00 94.44 75 LEU A N 1
ATOM 635 C CA . LEU A 1 75 ? -15.253 -1.180 12.839 1.00 94.44 75 LEU A CA 1
ATOM 636 C C . LEU A 1 75 ? -14.929 0.169 12.198 1.00 94.44 75 LEU A C 1
ATOM 638 O O . LEU A 1 75 ? -13.822 0.370 11.692 1.00 94.44 75 LEU A O 1
ATOM 642 N N . LEU A 1 76 ? -15.873 1.110 12.253 1.00 93.81 76 LEU A N 1
ATOM 643 C CA . LEU A 1 76 ? -15.663 2.461 11.755 1.00 93.81 76 LEU A CA 1
ATOM 644 C C . LEU A 1 76 ? -14.615 3.215 12.586 1.00 93.81 76 LEU A C 1
ATOM 646 O O . LEU A 1 76 ? -13.771 3.897 12.009 1.00 93.81 76 LEU A O 1
ATOM 650 N N . ALA A 1 77 ? -14.632 3.080 13.917 1.00 94.31 77 ALA A N 1
ATOM 651 C CA . ALA A 1 77 ? -13.626 3.684 14.794 1.00 94.31 77 ALA A CA 1
ATOM 652 C C . ALA A 1 77 ? -12.221 3.171 14.491 1.00 94.31 77 ALA A C 1
ATOM 654 O O . ALA A 1 77 ? -11.286 3.965 14.424 1.00 94.31 77 ALA A O 1
ATOM 655 N N . PHE A 1 78 ? -12.081 1.859 14.296 1.00 95.31 78 PHE A N 1
ATOM 656 C CA . PHE A 1 78 ? -10.822 1.249 13.896 1.00 95.31 78 PHE A CA 1
ATOM 657 C C . PHE A 1 78 ? -10.369 1.764 12.539 1.00 95.31 78 PHE A C 1
ATOM 659 O O . PHE A 1 78 ? -9.231 2.211 12.431 1.00 95.31 78 PHE A O 1
ATOM 666 N N . TYR A 1 79 ? -11.264 1.761 11.543 1.00 95.31 79 TYR A N 1
ATOM 667 C CA . TYR A 1 79 ? -10.953 2.238 10.197 1.00 95.31 79 TYR A CA 1
ATOM 668 C C . TYR A 1 79 ? -10.455 3.690 10.208 1.00 95.31 79 TYR A C 1
ATOM 670 O O . TYR A 1 79 ? -9.391 4.000 9.686 1.00 95.31 79 TYR A O 1
ATOM 678 N N . GLN A 1 80 ? -11.191 4.586 10.867 1.00 93.62 80 GLN A N 1
ATOM 679 C CA . GLN A 1 80 ? -10.806 5.994 10.985 1.00 93.62 80 GLN A CA 1
ATOM 680 C C . GLN A 1 80 ? -9.506 6.169 11.774 1.00 93.62 80 GLN A C 1
ATOM 682 O O . GLN A 1 80 ? -8.634 6.931 11.367 1.00 93.62 80 GLN A O 1
ATOM 687 N N . GLY A 1 81 ? -9.372 5.450 12.890 1.00 91.62 81 GLY A N 1
ATOM 688 C CA . GLY A 1 81 ? -8.211 5.529 13.764 1.00 91.62 81 GLY A CA 1
ATOM 689 C C . GLY A 1 81 ? -6.916 5.137 13.063 1.00 91.62 81 GLY A C 1
ATOM 690 O O . GLY A 1 81 ? -5.943 5.880 13.156 1.00 91.62 81 GLY A O 1
ATOM 691 N N . TYR A 1 82 ? -6.904 4.019 12.329 1.00 91.12 82 TYR A N 1
ATOM 692 C CA . TYR A 1 82 ? -5.694 3.588 11.626 1.00 91.12 82 TYR A CA 1
ATOM 693 C C . TYR A 1 82 ? -5.381 4.488 10.422 1.00 91.12 82 TYR A C 1
ATOM 695 O O . TYR A 1 82 ? -4.226 4.858 10.247 1.00 91.12 82 TYR A O 1
ATOM 703 N N . ARG A 1 83 ? -6.386 4.935 9.649 1.00 91.00 83 ARG A N 1
ATOM 704 C CA . ARG A 1 83 ? -6.157 5.882 8.541 1.00 91.00 83 ARG A CA 1
ATOM 705 C C . ARG A 1 83 ? -5.518 7.186 9.017 1.00 91.00 83 ARG A C 1
ATOM 707 O O . ARG A 1 83 ? -4.631 7.707 8.354 1.00 91.00 83 ARG A O 1
ATOM 714 N N . GLU A 1 84 ? -5.917 7.693 10.184 1.00 87.88 84 GLU A N 1
ATOM 715 C CA . GLU A 1 84 ? -5.287 8.880 10.776 1.00 87.88 84 GLU A CA 1
ATOM 716 C C . GLU A 1 84 ? -3.826 8.660 11.205 1.00 87.88 84 GLU A C 1
ATOM 718 O O . GLU A 1 84 ? -3.071 9.636 11.284 1.00 87.88 84 GLU A O 1
ATOM 723 N N . LEU A 1 85 ? -3.438 7.421 11.528 1.00 84.50 85 LEU A N 1
ATOM 724 C CA . LEU A 1 85 ? -2.043 7.067 11.795 1.00 84.50 85 LEU A CA 1
ATOM 725 C C . LEU A 1 85 ? -1.244 6.998 10.486 1.00 84.50 85 LEU A C 1
ATOM 727 O O . LEU A 1 85 ? -0.193 7.636 10.406 1.00 84.50 85 LEU A O 1
ATOM 731 N N . GLU A 1 86 ? -1.777 6.322 9.462 1.00 79.31 86 GLU A N 1
ATOM 732 C CA . GLU A 1 86 ? -1.162 6.215 8.128 1.00 79.31 86 GLU A CA 1
ATOM 733 C C . GLU A 1 86 ? -0.908 7.585 7.502 1.00 79.31 86 GLU A C 1
ATOM 735 O O . GLU A 1 86 ? 0.218 7.907 7.135 1.00 79.31 86 GLU A O 1
ATOM 740 N N . ASP A 1 87 ? -1.918 8.461 7.480 1.00 76.25 87 ASP A N 1
ATOM 741 C CA . ASP A 1 87 ? -1.808 9.798 6.881 1.00 76.25 87 ASP A CA 1
ATOM 742 C C . ASP A 1 87 ? -0.757 10.693 7.583 1.00 76.25 87 ASP A C 1
ATOM 744 O O . ASP A 1 87 ? -0.406 11.770 7.093 1.00 76.25 87 ASP A O 1
ATOM 748 N N . ARG A 1 88 ? -0.266 10.285 8.760 1.00 64.81 88 ARG A N 1
ATOM 749 C CA . ARG A 1 88 ? 0.770 10.981 9.538 1.00 64.81 88 ARG A CA 1
ATOM 750 C C . ARG A 1 88 ? 2.114 10.249 9.538 1.00 64.81 88 ARG A C 1
ATOM 752 O O . ARG A 1 88 ? 3.006 10.671 10.276 1.00 64.81 88 ARG A O 1
ATOM 759 N N . ASN A 1 89 ? 2.258 9.209 8.717 1.00 66.19 89 ASN A N 1
ATOM 760 C CA . ASN A 1 89 ? 3.426 8.334 8.620 1.00 66.19 89 ASN A CA 1
ATOM 761 C C . ASN A 1 89 ? 3.799 7.680 9.960 1.00 66.19 89 ASN A C 1
ATOM 763 O O . ASN A 1 89 ? 4.968 7.634 10.356 1.00 66.19 89 ASN A O 1
ATOM 767 N N . LEU A 1 90 ? 2.787 7.244 10.714 1.00 70.56 90 LEU A N 1
ATOM 768 C CA . LEU A 1 90 ? 2.944 6.691 12.059 1.00 70.56 90 LEU A CA 1
ATOM 769 C C . LEU A 1 90 ? 2.883 5.171 12.008 1.00 70.56 90 LEU A C 1
ATOM 771 O O . LEU A 1 90 ? 1.910 4.559 12.440 1.00 70.56 90 LEU A O 1
ATOM 775 N N . HIS A 1 91 ? 3.958 4.595 11.477 1.00 69.88 91 HIS A N 1
ATOM 776 C CA . HIS A 1 91 ? 4.048 3.174 11.170 1.00 69.88 91 HIS A CA 1
ATOM 777 C C . HIS A 1 91 ? 4.458 2.352 12.400 1.00 69.88 91 HIS A C 1
ATOM 779 O O . HIS A 1 91 ? 5.608 2.377 12.841 1.00 69.88 91 HIS A O 1
ATOM 785 N N . ASP A 1 92 ? 3.505 1.603 12.950 1.00 78.88 92 ASP A N 1
ATOM 786 C CA . ASP A 1 92 ? 3.766 0.396 13.737 1.00 78.88 92 ASP A CA 1
ATOM 787 C C . ASP A 1 92 ? 3.181 -0.787 12.966 1.00 78.88 92 ASP A C 1
ATOM 789 O O . ASP A 1 92 ? 2.001 -1.120 13.094 1.00 78.88 92 ASP A O 1
ATOM 793 N N . SER A 1 93 ? 4.007 -1.391 12.117 1.00 83.62 93 SER A N 1
ATOM 794 C CA . SER A 1 93 ? 3.581 -2.389 11.134 1.00 83.62 93 SER A CA 1
ATOM 795 C C . SER A 1 93 ? 2.848 -3.567 11.753 1.00 83.62 93 SER A C 1
ATOM 797 O O . SER A 1 93 ? 1.905 -4.090 11.168 1.00 83.62 93 SER A O 1
ATOM 799 N N . TYR A 1 94 ? 3.254 -3.988 12.954 1.00 84.31 94 TYR A N 1
ATOM 800 C CA . TYR A 1 94 ? 2.605 -5.099 13.641 1.00 84.31 94 TYR A CA 1
ATOM 801 C C . TYR A 1 94 ? 1.183 -4.726 14.068 1.00 84.31 94 TYR A C 1
ATOM 803 O O . TYR A 1 94 ? 0.242 -5.498 13.853 1.00 84.31 94 TYR A O 1
ATOM 811 N N . LEU A 1 95 ? 1.014 -3.535 14.649 1.00 87.06 95 LEU A N 1
ATOM 812 C CA . LEU A 1 95 ? -0.295 -3.019 15.032 1.00 87.06 95 LEU A CA 1
ATOM 813 C C . LEU A 1 95 ? -1.183 -2.779 13.804 1.00 87.06 95 LEU A C 1
ATOM 815 O O . LEU A 1 95 ? -2.331 -3.222 13.792 1.00 87.06 95 LEU A O 1
ATOM 819 N N . ILE A 1 96 ? -0.648 -2.120 12.775 1.00 90.12 96 ILE A N 1
ATOM 820 C CA . ILE A 1 96 ? -1.374 -1.765 11.550 1.00 90.12 96 ILE A CA 1
ATOM 821 C C . ILE A 1 96 ? -1.855 -3.021 10.830 1.00 90.12 96 ILE A C 1
ATOM 823 O O . ILE A 1 96 ? -3.051 -3.150 10.583 1.00 90.12 96 ILE A O 1
ATOM 827 N N . ILE A 1 97 ? -0.974 -3.997 10.586 1.00 91.31 97 ILE A N 1
ATOM 828 C CA . ILE A 1 97 ? -1.359 -5.265 9.954 1.00 91.31 97 ILE A CA 1
ATOM 829 C C . ILE A 1 97 ? -2.420 -6.001 10.776 1.00 91.31 97 ILE A C 1
ATOM 831 O O . ILE A 1 97 ? -3.380 -6.518 10.207 1.00 91.31 97 ILE A O 1
ATOM 835 N N . SER A 1 98 ? -2.308 -5.998 12.108 1.00 92.44 98 SER A N 1
ATOM 836 C CA . SER A 1 98 ? -3.311 -6.630 12.977 1.00 92.44 98 SER A CA 1
ATOM 837 C C . SER A 1 98 ? -4.682 -5.949 12.876 1.00 92.44 98 SER A C 1
ATOM 839 O O . SER A 1 98 ? -5.715 -6.622 12.902 1.00 92.44 98 SER A O 1
ATOM 841 N N . ILE A 1 99 ? -4.712 -4.619 12.741 1.00 94.94 99 ILE A N 1
ATOM 842 C CA . ILE A 1 99 ? -5.946 -3.861 12.504 1.00 94.94 99 ILE A CA 1
ATOM 843 C C . ILE A 1 99 ? -6.492 -4.158 11.104 1.00 94.94 99 ILE A C 1
ATOM 845 O O . ILE A 1 99 ? -7.680 -4.448 10.968 1.00 94.94 99 ILE A O 1
ATOM 849 N N . ILE A 1 100 ? -5.645 -4.144 10.074 1.00 95.44 100 ILE A N 1
ATOM 850 C CA . ILE A 1 100 ? -6.038 -4.438 8.691 1.00 95.44 100 ILE A CA 1
ATOM 851 C C . ILE A 1 100 ? -6.663 -5.834 8.589 1.00 95.44 100 ILE A C 1
ATOM 853 O O . ILE A 1 100 ? -7.765 -5.980 8.056 1.00 95.44 100 ILE A O 1
ATOM 857 N N . ASP A 1 101 ? -6.021 -6.846 9.177 1.00 95.38 101 ASP A N 1
ATOM 858 C CA . ASP A 1 101 ? -6.517 -8.226 9.201 1.00 95.38 101 ASP A CA 1
ATOM 859 C C . ASP A 1 101 ? -7.881 -8.339 9.885 1.00 95.38 101 ASP A C 1
ATOM 861 O O . ASP A 1 101 ? -8.715 -9.163 9.498 1.00 95.38 101 ASP A O 1
ATOM 865 N N . LYS A 1 102 ? -8.143 -7.480 10.876 1.00 96.00 102 LYS A N 1
ATOM 866 C CA . LYS A 1 102 ? -9.443 -7.408 11.538 1.00 96.00 102 LYS A CA 1
ATOM 867 C C . LYS A 1 102 ? -10.518 -6.753 10.671 1.00 96.00 102 LYS A C 1
ATOM 869 O O . LYS A 1 102 ? -11.682 -7.148 10.749 1.00 96.00 102 LYS A O 1
ATOM 874 N N . LEU A 1 103 ? -10.143 -5.752 9.878 1.00 97.19 103 LEU A N 1
ATOM 875 C CA . LEU A 1 103 ? -11.061 -4.939 9.084 1.00 97.19 103 LEU A CA 1
ATOM 876 C C . LEU A 1 103 ? -11.417 -5.563 7.729 1.00 97.19 103 LEU A C 1
ATOM 878 O O . LEU A 1 103 ? -12.537 -5.366 7.265 1.00 97.19 103 LEU A O 1
ATOM 882 N N . ILE A 1 104 ? -10.523 -6.336 7.104 1.00 97.00 104 ILE A N 1
ATOM 883 C CA . ILE A 1 104 ? -10.765 -6.921 5.773 1.00 97.00 104 ILE A CA 1
ATOM 884 C C . ILE A 1 104 ? -12.050 -7.776 5.722 1.00 97.00 104 ILE A C 1
ATOM 886 O O . ILE A 1 104 ? -12.911 -7.468 4.895 1.00 97.00 104 ILE A O 1
ATOM 890 N N . PRO A 1 105 ? -12.257 -8.801 6.579 1.00 96.75 105 PRO A N 1
ATOM 891 C CA . PRO A 1 105 ? -13.407 -9.701 6.441 1.00 96.75 105 PRO A CA 1
ATOM 892 C C . PRO A 1 105 ? -14.790 -9.015 6.459 1.00 96.75 105 PRO A C 1
ATOM 894 O O . PRO A 1 105 ? -15.614 -9.324 5.593 1.00 96.75 105 PRO A O 1
ATOM 897 N N . PRO A 1 106 ? -15.099 -8.082 7.387 1.00 96.69 106 PRO A N 1
ATOM 898 C CA . PRO A 1 106 ? -16.399 -7.413 7.382 1.00 96.69 106 PRO A CA 1
ATOM 899 C C . PRO A 1 106 ? -16.601 -6.481 6.182 1.00 96.69 106 PRO A C 1
ATOM 901 O O . PRO A 1 106 ? -17.743 -6.331 5.744 1.00 96.69 106 PRO A O 1
ATOM 904 N N . TYR A 1 107 ? -15.542 -5.877 5.633 1.00 96.25 107 TYR A N 1
ATOM 905 C CA . TYR A 1 107 ? -15.646 -5.057 4.421 1.00 96.25 107 TYR A CA 1
ATOM 906 C C . TYR A 1 107 ? -15.741 -5.906 3.144 1.00 96.25 107 TYR A C 1
ATOM 908 O O . TYR A 1 107 ? -16.489 -5.533 2.240 1.00 96.25 107 TYR A O 1
ATOM 916 N N . GLU A 1 108 ? -15.105 -7.085 3.097 1.00 95.81 108 GLU A N 1
ATOM 917 C CA . GLU A 1 108 ? -15.295 -8.082 2.027 1.00 95.81 108 GLU A CA 1
ATOM 918 C C . GLU A 1 108 ? -16.766 -8.520 1.971 1.00 95.81 108 GLU A C 1
ATOM 920 O O . GLU A 1 108 ? -17.378 -8.507 0.903 1.00 95.81 108 GLU A O 1
ATOM 925 N N . ALA A 1 109 ? -17.367 -8.820 3.128 1.00 96.25 109 ALA A N 1
ATOM 926 C CA . ALA A 1 109 ? -18.767 -9.237 3.229 1.00 96.25 109 ALA A CA 1
ATOM 927 C C . ALA A 1 109 ? -19.778 -8.160 2.791 1.00 96.25 109 ALA A C 1
ATOM 929 O O . ALA A 1 109 ? -20.907 -8.489 2.430 1.00 96.25 109 ALA A O 1
ATOM 930 N N . ARG A 1 110 ? -19.393 -6.879 2.842 1.00 95.31 110 ARG A N 1
ATOM 931 C CA . ARG A 1 110 ? -20.237 -5.732 2.460 1.00 95.31 110 ARG A CA 1
ATOM 932 C C . ARG A 1 110 ? -19.959 -5.214 1.058 1.00 95.31 110 ARG A C 1
ATOM 934 O O . ARG A 1 110 ? -20.670 -4.315 0.625 1.00 95.31 110 ARG A O 1
ATOM 941 N N . HIS A 1 111 ? -18.942 -5.752 0.386 1.00 94.81 111 HIS A N 1
ATOM 942 C CA . HIS A 1 111 ? -18.469 -5.238 -0.895 1.00 94.81 111 HIS A CA 1
ATOM 943 C C . HIS A 1 111 ? -18.055 -3.755 -0.824 1.00 94.81 111 HIS A C 1
ATOM 945 O O . HIS A 1 111 ? -18.314 -2.976 -1.733 1.00 94.81 111 HIS A O 1
ATOM 951 N N . ASP A 1 112 ? -17.404 -3.348 0.273 1.00 95.44 112 ASP A N 1
ATOM 952 C CA . ASP A 1 112 ? -16.899 -1.979 0.449 1.00 95.44 112 ASP A CA 1
ATOM 953 C C . ASP A 1 112 ? -15.545 -1.821 -0.264 1.00 95.44 112 ASP A C 1
ATOM 955 O O . ASP A 1 112 ? -14.477 -1.834 0.353 1.00 95.44 112 ASP A O 1
ATOM 959 N N . TYR A 1 113 ? -15.593 -1.777 -1.599 1.00 95.44 113 TYR A N 1
ATOM 960 C CA . TYR A 1 113 ? -14.414 -1.886 -2.462 1.00 95.44 113 TYR A CA 1
ATOM 961 C C . TYR A 1 113 ? -13.368 -0.800 -2.218 1.00 95.44 113 TYR A C 1
ATOM 963 O O . TYR A 1 113 ? -12.178 -1.096 -2.276 1.00 95.44 113 TYR A O 1
ATOM 971 N N . GLU A 1 114 ? -13.783 0.425 -1.892 1.00 93.19 114 GLU A N 1
ATOM 972 C CA . GLU A 1 114 ? -12.856 1.516 -1.577 1.00 93.19 114 GLU A CA 1
ATOM 973 C C . GLU A 1 114 ? -12.059 1.215 -0.308 1.00 93.19 114 GLU A C 1
ATOM 975 O O . GLU A 1 114 ? -10.832 1.285 -0.313 1.00 93.19 114 GLU A O 1
ATOM 980 N N . LYS A 1 115 ? -12.723 0.804 0.780 1.00 94.69 115 LYS A N 1
ATOM 981 C CA . LYS A 1 115 ? -12.009 0.460 2.019 1.00 94.69 115 LYS A CA 1
ATOM 982 C C . LYS A 1 115 ? -11.122 -0.757 1.838 1.00 94.69 115 LYS A C 1
ATOM 984 O O . LYS A 1 115 ? -10.012 -0.769 2.355 1.00 94.69 115 LYS A O 1
ATOM 989 N N . LEU A 1 116 ? -11.583 -1.762 1.093 1.00 96.50 116 LEU A N 1
ATOM 990 C CA . LEU A 1 116 ? -10.763 -2.926 0.757 1.00 96.50 116 LEU A CA 1
ATOM 991 C C . LEU A 1 116 ? -9.511 -2.524 -0.022 1.00 96.50 116 LEU A C 1
ATOM 993 O O . LEU A 1 116 ? -8.426 -3.007 0.286 1.00 96.50 116 LEU A O 1
ATOM 997 N N . LEU A 1 117 ? -9.646 -1.609 -0.981 1.00 95.06 117 LEU A N 1
ATOM 998 C CA . LEU A 1 117 ? -8.527 -1.096 -1.759 1.00 95.06 117 LEU A CA 1
ATOM 999 C C . LEU A 1 117 ? -7.475 -0.414 -0.878 1.00 95.06 117 LEU A C 1
ATOM 1001 O O . LEU A 1 117 ? -6.289 -0.709 -1.025 1.00 95.06 117 LEU A O 1
ATOM 1005 N N . HIS A 1 118 ? -7.901 0.442 0.056 1.00 93.06 118 HIS A N 1
ATOM 1006 C CA . HIS A 1 118 ? -6.997 1.084 1.019 1.00 93.06 118 HIS A CA 1
ATOM 1007 C C . HIS A 1 118 ? -6.335 0.047 1.930 1.00 93.06 118 HIS A C 1
ATOM 1009 O O . HIS A 1 118 ? -5.116 0.001 2.019 1.00 93.06 118 HIS A O 1
ATOM 1015 N N . LEU A 1 119 ? -7.117 -0.860 2.524 1.00 96.00 119 LEU A N 1
ATOM 1016 C CA . LEU A 1 119 ? -6.612 -1.895 3.434 1.00 96.00 119 LEU A CA 1
ATOM 1017 C C . LEU A 1 119 ? -5.575 -2.815 2.779 1.00 96.00 119 LEU A C 1
ATOM 1019 O O . LEU A 1 119 ? -4.547 -3.111 3.384 1.00 96.00 119 LEU A O 1
ATOM 1023 N N . TYR A 1 120 ? -5.824 -3.281 1.553 1.00 96.44 120 TYR A N 1
ATOM 1024 C CA . TYR A 1 120 ? -4.853 -4.115 0.847 1.00 96.44 120 TYR A CA 1
ATOM 1025 C C . TYR A 1 120 ? -3.610 -3.316 0.442 1.00 96.44 120 TYR A C 1
ATOM 1027 O O . TYR A 1 120 ? -2.508 -3.852 0.534 1.00 96.44 120 TYR A O 1
ATOM 1035 N N . THR A 1 121 ? -3.765 -2.057 0.018 1.00 92.88 121 THR A N 1
ATOM 1036 C CA . THR A 1 121 ? -2.632 -1.182 -0.332 1.00 92.88 121 THR A CA 1
ATOM 1037 C C . THR A 1 121 ? -1.732 -0.947 0.879 1.00 92.88 121 THR A C 1
ATOM 1039 O O . THR A 1 121 ? -0.529 -1.192 0.797 1.00 92.88 121 THR A O 1
ATOM 1042 N N . ASP A 1 122 ? -2.315 -0.569 2.016 1.00 91.44 122 ASP A N 1
ATOM 1043 C CA . ASP A 1 122 ? -1.580 -0.330 3.261 1.00 91.44 122 ASP A CA 1
ATOM 1044 C C . ASP A 1 122 ? -0.907 -1.634 3.754 1.00 91.44 122 ASP A C 1
ATOM 1046 O O . ASP A 1 122 ? 0.253 -1.627 4.160 1.00 91.44 122 ASP A O 1
ATOM 1050 N N . SER A 1 123 ? -1.575 -2.794 3.616 1.00 92.38 123 SER A N 1
ATOM 1051 C CA . SER A 1 123 ? -0.978 -4.118 3.892 1.00 92.38 123 SER A CA 1
ATOM 1052 C C . SER A 1 123 ? 0.266 -4.363 3.033 1.00 92.38 123 SER A C 1
ATOM 1054 O O . SER A 1 123 ? 1.301 -4.794 3.542 1.00 92.38 123 SER A O 1
ATOM 1056 N N . CYS A 1 124 ? 0.188 -4.062 1.731 1.00 91.56 124 CYS A N 1
ATOM 1057 C CA . CYS A 1 124 ? 1.313 -4.223 0.812 1.00 91.56 124 CYS A CA 1
ATOM 1058 C C . CYS A 1 124 ? 2.499 -3.333 1.207 1.00 91.56 124 CYS A C 1
ATOM 1060 O O . CYS A 1 124 ? 3.635 -3.810 1.223 1.00 91.56 124 CYS A O 1
ATOM 1062 N N . TYR A 1 125 ? 2.235 -2.073 1.556 1.00 87.62 125 TYR A N 1
ATOM 1063 C CA . TYR A 1 125 ? 3.258 -1.123 1.990 1.00 87.62 125 TYR A CA 1
ATOM 1064 C C . TYR A 1 125 ? 3.969 -1.597 3.268 1.00 87.62 125 TYR A C 1
ATOM 1066 O O . TYR A 1 125 ? 5.196 -1.700 3.296 1.00 87.62 125 TYR A O 1
ATOM 1074 N N . GLU A 1 126 ? 3.219 -2.003 4.295 1.00 87.50 126 GLU A N 1
ATOM 1075 C CA . GLU A 1 126 ? 3.792 -2.487 5.558 1.00 87.50 126 GLU A CA 1
ATOM 1076 C C . GLU A 1 126 ? 4.631 -3.769 5.385 1.00 87.50 126 GLU A C 1
ATOM 1078 O O . GLU A 1 126 ? 5.706 -3.917 5.983 1.00 87.50 126 GLU A O 1
ATOM 1083 N N . LEU A 1 127 ? 4.183 -4.689 4.521 1.00 87.44 127 LEU A N 1
ATOM 1084 C CA . LEU A 1 127 ? 4.926 -5.909 4.188 1.00 87.44 127 LEU A CA 1
ATOM 1085 C C . LEU A 1 127 ? 6.211 -5.613 3.403 1.00 87.44 127 LEU A C 1
ATOM 1087 O O . LEU A 1 127 ? 7.240 -6.236 3.673 1.00 87.44 127 LEU A O 1
ATOM 1091 N N . GLY A 1 128 ? 6.157 -4.676 2.452 1.00 80.25 128 GLY A N 1
ATOM 1092 C CA . GLY A 1 128 ? 7.287 -4.308 1.597 1.00 80.25 128 GLY A CA 1
ATOM 1093 C C . GLY A 1 128 ? 8.368 -3.501 2.320 1.00 80.25 128 GLY A C 1
ATOM 1094 O O . GLY A 1 128 ? 9.556 -3.768 2.145 1.00 80.25 128 GLY A O 1
ATOM 1095 N N . CYS A 1 129 ? 7.974 -2.541 3.160 1.00 76.88 129 CYS A N 1
ATOM 1096 C CA . CYS A 1 129 ? 8.899 -1.573 3.754 1.00 76.88 129 CYS A CA 1
ATOM 1097 C C . CYS A 1 129 ? 9.439 -1.984 5.123 1.00 76.88 129 CYS A C 1
ATOM 1099 O O . CYS A 1 129 ? 10.618 -1.763 5.412 1.00 76.88 129 CYS A O 1
ATOM 1101 N N . PHE A 1 130 ? 8.597 -2.562 5.982 1.00 70.19 130 PHE A N 1
ATOM 1102 C CA . PHE A 1 130 ? 8.896 -2.614 7.414 1.00 70.19 130 PHE A CA 1
ATOM 1103 C C . PHE A 1 130 ? 8.998 -4.026 7.988 1.00 70.19 130 PHE A C 1
ATOM 1105 O O . PHE A 1 130 ? 9.820 -4.262 8.877 1.00 70.19 130 PHE A O 1
ATOM 1112 N N . LEU A 1 131 ? 8.234 -4.993 7.473 1.00 61.72 131 LEU A N 1
ATOM 1113 C CA . LEU A 1 131 ? 8.189 -6.338 8.061 1.00 61.72 131 LEU A CA 1
ATOM 1114 C C . LEU A 1 131 ? 9.294 -7.302 7.602 1.00 61.72 131 LEU A C 1
ATOM 1116 O O . LEU A 1 131 ? 9.401 -8.384 8.174 1.00 61.72 131 LEU A O 1
ATOM 1120 N N . ARG A 1 132 ? 10.174 -6.888 6.676 1.00 63.66 132 ARG A N 1
ATOM 1121 C CA . ARG A 1 132 ? 11.156 -7.733 5.962 1.00 63.66 132 ARG A CA 1
ATOM 1122 C C . ARG A 1 132 ? 10.471 -8.883 5.210 1.00 63.66 132 ARG A C 1
ATOM 1124 O O . ARG A 1 132 ? 9.715 -9.677 5.764 1.00 63.66 132 ARG A O 1
ATOM 1131 N N . LEU A 1 133 ? 10.777 -9.002 3.925 1.00 68.25 133 LEU A N 1
ATOM 1132 C CA . LEU A 1 133 ? 10.173 -10.008 3.056 1.00 68.25 133 LEU A CA 1
ATOM 1133 C C . LEU A 1 133 ? 10.807 -11.382 3.304 1.00 68.25 133 LEU A C 1
ATOM 1135 O O . LEU A 1 133 ? 11.729 -11.794 2.606 1.00 68.25 133 LEU A O 1
ATOM 1139 N N . ASP A 1 134 ? 10.334 -12.085 4.333 1.00 84.00 134 ASP A N 1
ATOM 1140 C CA . ASP A 1 134 ? 10.432 -13.543 4.356 1.00 84.00 134 ASP A CA 1
ATOM 1141 C C . ASP A 1 134 ? 9.452 -14.156 3.337 1.00 84.00 134 ASP A C 1
ATOM 1143 O O . ASP A 1 134 ? 8.569 -13.472 2.809 1.00 84.00 134 ASP A O 1
ATOM 1147 N N . ASP A 1 135 ? 9.584 -15.455 3.055 1.00 84.88 135 ASP A N 1
ATOM 1148 C CA . ASP A 1 135 ? 8.725 -16.121 2.070 1.00 84.88 135 ASP A CA 1
ATOM 1149 C C . ASP A 1 135 ? 7.229 -15.985 2.390 1.00 84.88 135 ASP A C 1
ATOM 1151 O O . ASP A 1 135 ? 6.418 -15.865 1.476 1.00 84.88 135 ASP A O 1
ATOM 1155 N N . LYS A 1 136 ? 6.834 -15.969 3.670 1.00 88.44 136 LYS A N 1
ATOM 1156 C CA . LYS A 1 136 ? 5.417 -15.874 4.057 1.00 88.44 136 LYS A CA 1
ATOM 1157 C C . LYS A 1 136 ? 4.868 -14.473 3.821 1.00 88.44 136 LYS A C 1
ATOM 1159 O O . LYS A 1 136 ? 3.767 -14.336 3.287 1.00 88.44 136 LYS A O 1
ATOM 1164 N N . SER A 1 137 ? 5.620 -13.452 4.217 1.00 87.81 137 SER A N 1
ATOM 1165 C CA . SER A 1 137 ? 5.298 -12.048 3.973 1.00 87.81 137 SER A CA 1
ATOM 1166 C C . SER A 1 137 ? 5.219 -11.766 2.477 1.00 87.81 137 SER A C 1
ATOM 1168 O O . SER A 1 137 ? 4.313 -11.068 2.032 1.00 87.81 137 SER A O 1
ATOM 1170 N N . LEU A 1 138 ? 6.100 -12.380 1.688 1.00 88.56 138 LEU A N 1
ATOM 1171 C CA . LEU A 1 138 ? 6.128 -12.234 0.241 1.00 88.56 138 LEU A CA 1
ATOM 1172 C C . LEU A 1 138 ? 4.922 -12.894 -0.453 1.00 88.56 138 LEU A C 1
ATOM 1174 O O . LEU A 1 138 ? 4.329 -12.300 -1.352 1.00 88.56 138 LEU A O 1
ATOM 1178 N N . GLU A 1 139 ? 4.510 -14.090 -0.022 1.00 91.94 139 GLU A N 1
ATOM 1179 C CA . GLU A 1 139 ? 3.274 -14.725 -0.513 1.00 91.94 139 GLU A CA 1
ATOM 1180 C C . GLU A 1 139 ? 2.027 -13.912 -0.133 1.00 91.94 139 GLU A C 1
ATOM 1182 O O . GLU A 1 139 ? 1.090 -13.770 -0.926 1.00 91.94 139 GLU A O 1
ATOM 1187 N N . ARG A 1 140 ? 2.008 -13.337 1.077 1.00 92.25 140 ARG A N 1
ATOM 1188 C CA . ARG A 1 140 ? 0.927 -12.445 1.508 1.00 92.25 140 ARG A CA 1
ATOM 1189 C C . ARG A 1 140 ? 0.885 -11.170 0.663 1.00 92.25 140 ARG A C 1
ATOM 1191 O O . ARG A 1 140 ? -0.193 -10.819 0.193 1.00 92.25 140 ARG A O 1
ATOM 1198 N N . LEU A 1 141 ? 2.031 -10.532 0.421 1.00 92.06 141 LEU A N 1
ATOM 1199 C CA . LEU A 1 141 ? 2.151 -9.361 -0.450 1.00 92.06 141 LEU A CA 1
ATOM 1200 C C . LEU A 1 141 ? 1.599 -9.667 -1.847 1.00 92.06 141 LEU A C 1
ATOM 1202 O O . LEU A 1 141 ? 0.722 -8.955 -2.330 1.00 92.06 141 LEU A O 1
ATOM 1206 N N . LYS A 1 142 ? 2.032 -10.778 -2.463 1.00 93.56 142 LYS A N 1
ATOM 1207 C CA . LYS A 1 142 ? 1.503 -11.240 -3.756 1.00 93.56 142 LYS A CA 1
ATOM 1208 C C . LYS A 1 142 ? -0.021 -11.380 -3.721 1.00 93.56 142 LYS A C 1
ATOM 1210 O O . LYS A 1 142 ? -0.714 -10.898 -4.618 1.00 93.56 142 LYS A O 1
ATOM 1215 N N . LYS A 1 143 ? -0.563 -12.022 -2.682 1.00 95.56 143 LYS A N 1
ATOM 1216 C CA . LYS A 1 143 ? -2.011 -12.215 -2.519 1.00 95.56 143 LYS A CA 1
ATOM 1217 C C . LYS A 1 143 ? -2.767 -10.887 -2.428 1.00 95.56 143 LYS A C 1
ATOM 1219 O O . LYS A 1 143 ? -3.806 -10.749 -3.075 1.00 95.56 143 LYS A O 1
ATOM 1224 N N . ASP A 1 144 ? -2.276 -9.935 -1.642 1.00 96.00 144 ASP A N 1
ATOM 1225 C CA . ASP A 1 144 ? -2.931 -8.636 -1.465 1.00 96.00 144 ASP A CA 1
ATOM 1226 C C . ASP A 1 144 ? -2.837 -7.781 -2.743 1.00 96.00 144 ASP A C 1
ATOM 1228 O O . ASP A 1 144 ? -3.847 -7.216 -3.167 1.00 96.00 144 ASP A O 1
ATOM 1232 N N . LEU A 1 145 ? -1.710 -7.813 -3.463 1.00 95.62 145 LEU A N 1
ATOM 1233 C CA . LEU A 1 145 ? -1.584 -7.200 -4.793 1.00 95.62 145 LEU A CA 1
ATOM 1234 C C . LEU A 1 145 ? -2.590 -7.782 -5.799 1.00 95.62 145 LEU A C 1
ATOM 1236 O O . LEU A 1 145 ? -3.250 -7.042 -6.529 1.00 95.62 145 LEU A O 1
ATOM 1240 N N . HIS A 1 146 ? -2.777 -9.105 -5.818 1.00 97.06 146 HIS A N 1
ATOM 1241 C CA . HIS A 1 146 ? -3.798 -9.730 -6.662 1.00 97.06 146 HIS A CA 1
ATOM 1242 C C . HIS A 1 146 ? -5.225 -9.341 -6.264 1.00 97.06 146 HIS A C 1
ATOM 1244 O O . HIS A 1 146 ? -6.085 -9.209 -7.138 1.00 97.06 146 HIS A O 1
ATOM 1250 N N . ARG A 1 147 ? -5.497 -9.150 -4.969 1.00 97.62 147 ARG A N 1
ATOM 1251 C CA . ARG A 1 147 ? -6.797 -8.658 -4.496 1.00 97.62 147 ARG A CA 1
ATOM 1252 C C . ARG A 1 147 ? -7.061 -7.245 -5.002 1.00 97.62 147 ARG A C 1
ATOM 1254 O O . ARG A 1 147 ? -8.117 -7.034 -5.590 1.00 97.62 147 ARG A O 1
ATOM 1261 N N . ILE A 1 148 ? -6.088 -6.339 -4.890 1.00 97.00 148 ILE A N 1
ATOM 1262 C CA . ILE A 1 148 ? -6.1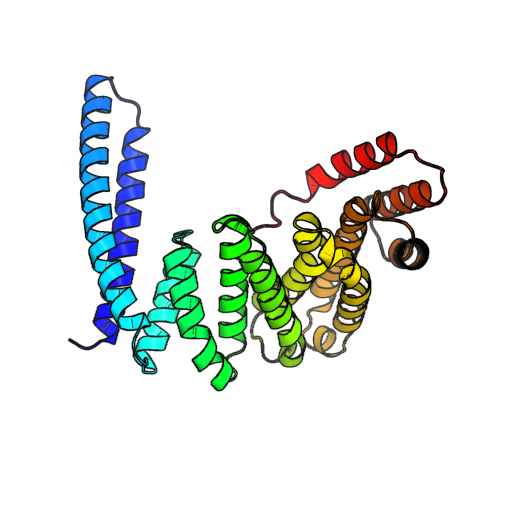65 -4.984 -5.464 1.00 97.00 148 ILE A CA 1
ATOM 1263 C C . ILE A 1 148 ? -6.409 -5.055 -6.974 1.00 97.00 148 ILE A C 1
ATOM 1265 O O . ILE A 1 148 ? -7.369 -4.475 -7.476 1.00 97.00 148 ILE A O 1
ATOM 1269 N N . LYS A 1 149 ? -5.601 -5.837 -7.700 1.00 95.19 149 LYS A N 1
ATOM 1270 C CA . LYS A 1 149 ? -5.742 -6.049 -9.148 1.00 95.19 149 LYS A CA 1
ATOM 1271 C C . LYS A 1 149 ? -7.148 -6.512 -9.536 1.00 95.19 149 LYS A C 1
ATOM 1273 O O . LYS A 1 149 ? -7.684 -6.119 -10.570 1.00 95.19 149 LYS A O 1
ATOM 1278 N N . ASN A 1 150 ? -7.764 -7.377 -8.737 1.00 96.25 150 ASN A N 1
ATOM 1279 C CA . ASN A 1 150 ? -9.104 -7.899 -9.006 1.00 96.25 150 ASN A CA 1
ATOM 1280 C C . ASN A 1 150 ? -10.220 -6.883 -8.737 1.00 96.25 150 ASN A C 1
ATOM 1282 O O . ASN A 1 150 ? -11.298 -7.023 -9.309 1.00 96.25 150 ASN A O 1
ATOM 1286 N N . LEU A 1 151 ? -9.958 -5.807 -7.991 1.00 95.19 151 LEU A N 1
ATOM 1287 C CA . LEU A 1 151 ? -10.897 -4.687 -7.874 1.00 95.19 151 LEU A CA 1
ATOM 1288 C C . LEU A 1 151 ? -11.064 -3.909 -9.192 1.00 95.19 151 LEU A C 1
ATOM 1290 O O . LEU A 1 151 ? -11.997 -3.121 -9.311 1.00 95.19 151 LEU A O 1
ATOM 1294 N N . ARG A 1 152 ? -10.264 -4.197 -10.232 1.00 93.31 152 ARG A N 1
ATOM 1295 C CA . ARG A 1 152 ? -10.488 -3.690 -11.600 1.00 93.31 152 ARG A CA 1
ATOM 1296 C C . ARG A 1 152 ? -11.871 -4.019 -12.165 1.00 93.31 152 ARG A C 1
ATOM 1298 O O . ARG A 1 152 ? -12.393 -3.256 -12.966 1.00 93.31 152 ARG A O 1
ATOM 1305 N N . PHE A 1 153 ? -12.486 -5.124 -11.739 1.00 94.06 153 PHE A N 1
ATOM 1306 C CA . PHE A 1 153 ? -13.850 -5.471 -12.157 1.00 94.06 153 PHE A CA 1
ATOM 1307 C C . PHE A 1 153 ? -14.913 -4.535 -11.561 1.00 94.06 153 PHE A C 1
ATOM 1309 O O . PHE A 1 153 ? -16.039 -4.508 -12.046 1.00 94.06 153 PHE A O 1
ATOM 1316 N N . HIS A 1 154 ? -14.531 -3.742 -10.559 1.00 94.06 154 HIS A N 1
ATOM 1317 C CA . HIS A 1 154 ? -15.348 -2.743 -9.874 1.00 94.06 154 HIS A CA 1
ATOM 1318 C C . HIS A 1 154 ? -14.830 -1.317 -10.130 1.00 94.06 154 HIS A C 1
ATOM 1320 O O . HIS A 1 154 ? -15.128 -0.397 -9.377 1.00 94.06 154 HIS A O 1
ATOM 1326 N N . TYR A 1 155 ? -14.053 -1.101 -11.201 1.00 91.25 155 TYR A N 1
ATOM 1327 C CA . TYR A 1 155 ? -13.377 0.173 -11.485 1.00 91.25 155 TYR A CA 1
ATOM 1328 C C . TYR A 1 155 ? -14.317 1.389 -11.482 1.00 91.25 155 TYR A C 1
ATOM 1330 O O . TYR A 1 155 ? -13.983 2.445 -10.947 1.00 91.25 155 TYR A O 1
ATOM 1338 N N . LYS A 1 156 ? -15.520 1.221 -12.045 1.00 90.19 156 LYS A N 1
ATOM 1339 C CA . LYS A 1 156 ? -16.569 2.253 -12.103 1.00 90.19 156 LYS A CA 1
ATOM 1340 C C . LYS A 1 156 ? -17.181 2.592 -10.744 1.00 90.19 156 LYS A C 1
ATOM 1342 O O . LYS A 1 156 ? -17.783 3.652 -10.606 1.00 90.19 156 LYS A O 1
ATOM 1347 N N . GLU A 1 157 ? -17.062 1.693 -9.775 1.00 91.62 157 GLU A N 1
ATOM 1348 C CA . GLU A 1 157 ? -17.622 1.839 -8.430 1.00 91.62 157 GLU A CA 1
ATOM 1349 C C . GLU A 1 157 ? -16.672 2.606 -7.498 1.00 91.62 157 GLU A C 1
ATOM 1351 O O . GLU A 1 157 ? -17.103 3.087 -6.456 1.00 91.62 157 GLU A O 1
ATOM 1356 N N . LEU A 1 158 ? -15.403 2.767 -7.890 1.00 91.38 158 LEU A N 1
ATOM 1357 C CA . LEU A 1 158 ? -14.415 3.565 -7.165 1.00 91.38 158 LEU A CA 1
ATOM 1358 C C . LEU A 1 158 ? -14.627 5.052 -7.449 1.00 91.38 158 LEU A C 1
ATOM 1360 O O . LEU A 1 158 ? -14.647 5.467 -8.614 1.00 91.38 158 LEU A O 1
ATOM 1364 N N . SER A 1 159 ? -14.769 5.865 -6.404 1.00 87.75 159 SER A N 1
ATOM 1365 C CA . SER A 1 159 ? -15.183 7.263 -6.540 1.00 87.75 159 SER A CA 1
ATOM 1366 C C . SER A 1 159 ? -14.103 8.176 -7.116 1.00 87.75 159 SER A C 1
ATOM 1368 O O . SER A 1 159 ? -14.432 9.094 -7.873 1.00 87.75 159 SER A O 1
ATOM 1370 N N . SER A 1 160 ? -12.825 7.932 -6.812 1.00 86.88 160 SER A N 1
ATOM 1371 C CA . SER A 1 160 ? -11.737 8.845 -7.175 1.00 86.88 160 SER A CA 1
ATOM 1372 C C . SER A 1 160 ? -10.705 8.250 -8.136 1.00 86.88 160 SER A C 1
ATOM 1374 O O . SER A 1 160 ? -10.374 7.065 -8.098 1.00 86.88 160 SER A O 1
ATOM 1376 N N . ILE A 1 161 ? -10.110 9.116 -8.967 1.00 83.94 161 ILE A N 1
ATOM 1377 C CA . ILE A 1 161 ? -8.974 8.751 -9.830 1.00 83.94 161 ILE A CA 1
ATOM 1378 C C . ILE A 1 161 ? -7.764 8.275 -9.010 1.00 83.94 161 ILE A C 1
ATOM 1380 O O . ILE A 1 161 ? -7.036 7.380 -9.431 1.00 83.94 161 ILE A O 1
ATOM 1384 N N . ARG A 1 162 ? -7.585 8.826 -7.799 1.00 83.31 162 ARG A N 1
ATOM 1385 C CA . ARG A 1 162 ? -6.512 8.442 -6.874 1.00 83.31 162 ARG A CA 1
ATOM 1386 C C . ARG A 1 162 ? -6.656 6.992 -6.422 1.00 83.31 162 ARG A C 1
ATOM 1388 O O . ARG A 1 162 ? -5.665 6.278 -6.395 1.00 83.31 162 ARG A O 1
ATOM 1395 N N . GLU A 1 163 ? -7.867 6.553 -6.094 1.00 87.38 163 GLU A N 1
ATOM 1396 C CA . GLU A 1 163 ? -8.130 5.151 -5.755 1.00 87.38 163 GLU A CA 1
ATOM 1397 C C . GLU A 1 163 ? -7.925 4.262 -6.972 1.00 87.38 163 GLU A C 1
ATOM 1399 O O . GLU A 1 163 ? -7.186 3.287 -6.915 1.00 87.38 163 GLU A O 1
ATOM 1404 N N . ARG A 1 164 ? -8.486 4.642 -8.121 1.00 87.75 164 ARG A N 1
ATOM 1405 C CA . ARG A 1 164 ? -8.310 3.884 -9.363 1.00 87.75 164 ARG A CA 1
ATOM 1406 C C . ARG A 1 164 ? -6.840 3.678 -9.726 1.00 87.75 164 ARG A C 1
ATOM 1408 O O . ARG A 1 164 ? -6.501 2.585 -10.174 1.00 87.75 164 ARG A O 1
ATOM 1415 N N . ARG A 1 165 ? -5.967 4.661 -9.465 1.00 86.44 165 ARG A N 1
ATOM 1416 C CA . ARG A 1 165 ? -4.505 4.552 -9.629 1.00 86.44 165 ARG A CA 1
ATOM 1417 C C . ARG A 1 165 ? -3.901 3.365 -8.876 1.00 86.44 165 ARG A C 1
ATOM 1419 O O . ARG A 1 165 ? -2.987 2.732 -9.389 1.00 86.44 165 ARG A O 1
ATOM 1426 N N . LEU A 1 166 ? -4.426 3.005 -7.706 1.00 88.38 166 LEU A N 1
ATOM 1427 C CA . LEU A 1 166 ? -3.889 1.907 -6.893 1.00 88.38 166 LEU A CA 1
ATOM 1428 C C . LEU A 1 166 ? -3.990 0.544 -7.597 1.00 88.38 166 LEU A C 1
ATOM 1430 O O . LEU A 1 166 ? -3.143 -0.321 -7.389 1.00 88.38 166 LEU A O 1
ATOM 1434 N N . ILE A 1 167 ? -4.963 0.366 -8.499 1.00 92.12 167 ILE A N 1
ATOM 1435 C CA . ILE A 1 167 ? -5.050 -0.832 -9.349 1.00 92.12 167 ILE A CA 1
ATOM 1436 C C . ILE A 1 167 ? -3.851 -0.905 -10.306 1.00 92.12 167 ILE A C 1
ATOM 1438 O O . ILE A 1 167 ? -3.286 -1.980 -10.501 1.00 92.12 167 ILE A O 1
ATOM 1442 N N . TYR A 1 168 ? -3.437 0.230 -10.875 1.00 87.69 168 TYR A N 1
ATOM 1443 C CA . TYR A 1 168 ? -2.263 0.322 -11.748 1.00 87.69 168 TYR A CA 1
ATOM 1444 C C . TYR A 1 168 ? -0.981 0.053 -10.959 1.00 87.69 168 TYR A C 1
ATOM 1446 O O . TYR A 1 168 ? -0.178 -0.790 -11.352 1.00 87.69 168 TYR A O 1
ATOM 1454 N N . VAL A 1 169 ? -0.856 0.664 -9.778 1.00 87.12 169 VAL A N 1
ATOM 1455 C CA . VAL A 1 169 ? 0.263 0.425 -8.855 1.00 87.12 169 VAL A CA 1
ATOM 1456 C C . VAL A 1 169 ? 0.384 -1.057 -8.493 1.00 87.12 169 VAL A C 1
ATOM 1458 O O . VAL A 1 169 ? 1.497 -1.582 -8.436 1.00 87.12 169 VAL A O 1
ATOM 1461 N N . ALA A 1 170 ? -0.729 -1.771 -8.307 1.00 92.88 170 ALA A N 1
ATOM 1462 C CA . ALA A 1 170 ? -0.682 -3.208 -8.055 1.00 92.88 170 ALA A CA 1
ATOM 1463 C C . ALA A 1 170 ? -0.120 -4.003 -9.244 1.00 92.88 170 ALA A C 1
ATOM 1465 O O . ALA A 1 170 ? 0.686 -4.909 -9.035 1.00 92.88 170 ALA A O 1
ATOM 1466 N N . TYR A 1 171 ? -0.481 -3.647 -10.482 1.00 92.00 171 TYR A N 1
ATOM 1467 C CA . TYR A 1 171 ? 0.131 -4.239 -11.676 1.00 92.00 171 TYR A CA 1
ATOM 1468 C C . TYR A 1 171 ? 1.637 -3.964 -11.740 1.00 92.00 171 TYR A C 1
ATOM 1470 O O . TYR A 1 171 ? 2.400 -4.903 -11.953 1.00 92.00 171 TYR A O 1
ATOM 1478 N N . TYR A 1 172 ? 2.080 -2.729 -11.483 1.00 88.06 172 TYR A N 1
ATOM 1479 C CA . TYR A 1 172 ? 3.510 -2.387 -11.471 1.00 88.06 172 TYR A CA 1
ATOM 1480 C C . TYR A 1 172 ? 4.286 -3.217 -10.458 1.00 88.06 172 TYR A C 1
ATOM 1482 O O . TYR A 1 172 ? 5.344 -3.754 -10.775 1.00 88.06 172 TYR A O 1
ATOM 1490 N N . ASN A 1 173 ? 3.739 -3.373 -9.254 1.00 87.19 173 ASN A N 1
ATOM 1491 C CA . ASN A 1 173 ? 4.396 -4.146 -8.210 1.00 87.19 173 ASN A CA 1
ATOM 1492 C C . ASN A 1 173 ? 4.430 -5.646 -8.522 1.00 87.19 173 ASN A C 1
ATOM 1494 O O . ASN A 1 173 ? 5.410 -6.302 -8.184 1.00 87.19 173 ASN A O 1
ATOM 1498 N N . LEU A 1 174 ? 3.414 -6.194 -9.194 1.00 90.06 174 LEU A N 1
ATOM 1499 C CA . LEU A 1 174 ? 3.422 -7.591 -9.644 1.00 90.06 174 LEU A CA 1
ATOM 1500 C C . LEU A 1 174 ? 4.411 -7.837 -10.795 1.00 90.06 174 LEU A C 1
ATOM 1502 O O . LEU A 1 174 ? 4.990 -8.914 -10.863 1.00 90.06 174 LEU A O 1
ATOM 1506 N N . ILE A 1 175 ? 4.592 -6.856 -11.683 1.00 87.31 175 ILE A N 1
ATOM 1507 C CA . ILE A 1 175 ? 5.447 -6.950 -12.880 1.00 87.31 175 ILE A CA 1
ATOM 1508 C C . ILE A 1 175 ? 6.909 -6.658 -12.567 1.00 87.31 175 ILE A C 1
ATOM 1510 O O . ILE A 1 175 ? 7.785 -7.268 -13.158 1.00 87.31 175 ILE A O 1
ATOM 1514 N N . LYS A 1 176 ? 7.186 -5.716 -11.669 1.00 83.25 176 LYS A N 1
ATOM 1515 C CA . LYS A 1 176 ? 8.547 -5.259 -11.388 1.00 83.25 176 LYS A CA 1
ATOM 1516 C C . LYS A 1 176 ? 8.970 -5.635 -9.980 1.00 83.25 176 LYS A C 1
ATOM 1518 O O . LYS A 1 176 ? 9.821 -6.497 -9.814 1.00 83.25 176 LYS A O 1
ATOM 1523 N N . THR A 1 177 ? 8.348 -5.013 -8.980 1.00 82.44 177 THR A N 1
ATOM 1524 C CA . THR A 1 177 ? 8.803 -5.033 -7.583 1.00 82.44 177 THR A CA 1
ATOM 1525 C C . THR A 1 177 ? 8.898 -6.441 -6.990 1.00 82.44 177 THR A C 1
ATOM 1527 O O . THR A 1 177 ? 9.893 -6.801 -6.370 1.00 82.44 177 THR A O 1
ATOM 1530 N N . LEU A 1 178 ? 7.858 -7.255 -7.160 1.00 85.00 178 LEU A N 1
ATOM 1531 C CA . LEU A 1 178 ? 7.777 -8.587 -6.568 1.00 85.00 178 LEU A CA 1
ATOM 1532 C C . LEU A 1 178 ? 8.847 -9.551 -7.148 1.00 85.00 178 LEU A C 1
ATOM 1534 O O . LEU A 1 178 ? 9.523 -10.210 -6.353 1.00 85.00 178 LEU A O 1
ATOM 1538 N N . PRO A 1 179 ? 9.059 -9.598 -8.478 1.00 83.00 179 PRO A N 1
ATOM 1539 C CA . PRO A 1 179 ? 10.213 -10.240 -9.117 1.00 83.00 179 PRO A CA 1
ATOM 1540 C C . PRO A 1 179 ? 11.585 -9.805 -8.585 1.00 83.00 179 PRO A C 1
ATOM 1542 O O . PRO A 1 179 ? 12.437 -10.667 -8.372 1.00 83.00 179 PRO A O 1
ATOM 1545 N N . GLU A 1 180 ? 11.798 -8.514 -8.277 1.00 80.19 180 GLU A N 1
ATOM 1546 C CA . GLU A 1 180 ? 13.089 -8.052 -7.720 1.00 80.19 180 GLU A CA 1
ATOM 1547 C C . GLU A 1 180 ? 13.414 -8.727 -6.379 1.00 80.19 180 GLU A C 1
ATOM 1549 O O . GLU A 1 180 ? 14.580 -8.940 -6.042 1.00 80.19 180 GLU A O 1
ATOM 1554 N N . TYR A 1 181 ? 12.380 -9.065 -5.604 1.00 81.38 181 TYR A N 1
ATOM 1555 C CA . TYR A 1 181 ? 12.527 -9.728 -4.312 1.00 81.38 181 TYR A CA 1
ATOM 1556 C C . TYR A 1 181 ? 12.635 -11.250 -4.415 1.00 81.38 181 TYR A C 1
ATOM 1558 O O . TYR A 1 181 ? 13.186 -11.876 -3.506 1.00 81.38 181 TYR A O 1
ATOM 1566 N N . SER A 1 182 ? 12.103 -11.872 -5.473 1.00 83.12 182 SER A N 1
ATOM 1567 C CA . SER A 1 182 ? 12.213 -13.319 -5.661 1.00 83.12 182 SER A CA 1
ATOM 1568 C C . SER A 1 182 ? 12.010 -13.759 -7.119 1.00 83.12 182 SER A C 1
ATOM 1570 O O . SER A 1 182 ? 10.901 -13.612 -7.642 1.00 83.12 182 SER A O 1
ATOM 1572 N N . PRO A 1 183 ? 13.008 -14.436 -7.729 1.00 80.38 183 PRO A N 1
ATOM 1573 C CA . PRO A 1 183 ? 12.915 -14.955 -9.099 1.00 80.38 183 PRO A CA 1
ATOM 1574 C C . PRO A 1 183 ? 11.758 -15.933 -9.339 1.00 80.38 183 PRO A C 1
ATOM 1576 O O . PRO A 1 183 ? 11.301 -16.095 -10.465 1.00 80.38 183 PRO A O 1
ATOM 1579 N N . LYS A 1 184 ? 11.213 -16.563 -8.286 1.00 84.00 184 LYS A N 1
ATOM 1580 C CA . LYS A 1 184 ? 10.084 -17.507 -8.408 1.00 84.00 184 LYS A CA 1
ATOM 1581 C C . LYS A 1 184 ? 8.818 -16.891 -9.016 1.00 84.00 184 LYS A C 1
ATOM 1583 O O . LYS A 1 184 ? 7.905 -17.627 -9.364 1.00 84.00 184 LYS A O 1
ATOM 1588 N N . TYR A 1 185 ? 8.729 -15.563 -9.091 1.00 84.56 185 TYR A N 1
ATOM 1589 C CA . TYR A 1 185 ? 7.586 -14.858 -9.674 1.00 84.56 185 TYR A CA 1
ATOM 1590 C C . TYR A 1 185 ? 7.838 -14.331 -11.086 1.00 84.56 185 TYR A C 1
ATOM 1592 O O . TYR A 1 185 ? 6.940 -13.732 -11.674 1.00 84.56 185 TYR A O 1
ATOM 1600 N N . ASN A 1 186 ? 9.020 -14.585 -11.647 1.00 81.31 186 ASN A N 1
ATOM 1601 C CA . ASN A 1 186 ? 9.370 -14.189 -13.006 1.00 81.31 186 ASN A CA 1
ATOM 1602 C C . ASN A 1 186 ? 8.410 -14.796 -14.047 1.00 81.31 186 ASN A C 1
ATOM 1604 O O . ASN A 1 186 ? 8.110 -14.175 -15.057 1.00 81.31 186 ASN A O 1
ATOM 1608 N N . GLU A 1 187 ? 7.853 -15.984 -13.814 1.00 80.06 187 GLU A N 1
ATOM 1609 C CA . GLU A 1 187 ? 6.937 -16.607 -14.780 1.00 80.06 187 GLU A CA 1
ATOM 1610 C C . GLU A 1 187 ? 5.623 -15.831 -14.996 1.00 80.06 187 GLU A C 1
ATOM 1612 O O . GLU A 1 187 ? 5.019 -15.936 -16.066 1.00 80.06 187 GLU A O 1
ATOM 1617 N N . ASP A 1 188 ? 5.203 -15.019 -14.018 1.00 82.81 188 ASP A N 1
ATOM 1618 C CA . ASP A 1 188 ? 3.916 -14.319 -14.034 1.00 82.81 188 ASP A CA 1
ATOM 1619 C C . ASP A 1 188 ? 3.969 -12.950 -14.737 1.00 82.81 188 ASP A C 1
ATOM 1621 O O . ASP A 1 188 ? 2.913 -12.407 -15.066 1.00 82.81 188 ASP A O 1
ATOM 1625 N N . ILE A 1 189 ? 5.154 -12.379 -14.997 1.00 84.88 189 ILE A N 1
ATOM 1626 C CA . ILE A 1 189 ? 5.296 -10.982 -15.455 1.00 84.88 189 ILE A CA 1
ATOM 1627 C C . ILE A 1 189 ? 4.621 -10.749 -16.811 1.00 84.88 189 ILE A C 1
ATOM 1629 O O . ILE A 1 189 ? 3.778 -9.856 -16.924 1.00 84.88 189 ILE A O 1
ATOM 1633 N N . ILE A 1 190 ? 4.950 -11.546 -17.838 1.00 84.25 190 ILE A N 1
ATOM 1634 C CA . ILE A 1 190 ? 4.381 -11.388 -19.188 1.00 84.25 190 ILE A CA 1
ATOM 1635 C C . ILE A 1 190 ? 2.850 -11.561 -19.183 1.00 84.25 190 ILE A C 1
ATOM 1637 O O . ILE A 1 190 ? 2.154 -10.678 -19.703 1.00 84.25 190 ILE A O 1
ATOM 1641 N N . PRO A 1 191 ? 2.282 -12.635 -18.588 1.00 88.25 191 PRO A N 1
ATOM 1642 C CA . PRO A 1 191 ? 0.836 -12.751 -18.426 1.00 88.25 191 PRO A CA 1
ATOM 1643 C C . PRO A 1 191 ? 0.211 -11.533 -17.734 1.00 88.25 191 PRO A C 1
ATOM 1645 O O . PRO A 1 191 ? -0.816 -11.027 -18.192 1.00 88.25 191 PRO A O 1
ATOM 1648 N N . MET A 1 192 ? 0.841 -11.027 -16.668 1.00 89.62 192 MET A N 1
ATOM 1649 C CA . MET A 1 192 ? 0.337 -9.878 -15.913 1.00 89.62 192 MET A CA 1
ATOM 1650 C C . MET A 1 192 ? 0.366 -8.588 -16.735 1.00 89.62 192 MET A C 1
ATOM 1652 O O . MET A 1 192 ? -0.590 -7.814 -16.690 1.00 89.62 192 MET A O 1
ATOM 1656 N N . PHE A 1 193 ? 1.428 -8.372 -17.511 1.00 88.50 193 PHE A N 1
ATOM 1657 C CA . PHE A 1 193 ? 1.565 -7.230 -18.409 1.00 88.50 193 PHE A CA 1
ATOM 1658 C C . PHE A 1 193 ? 0.482 -7.229 -19.490 1.00 88.50 193 PHE A C 1
ATOM 1660 O O . PHE A 1 193 ? -0.208 -6.226 -19.685 1.00 88.50 193 PHE A O 1
ATOM 1667 N N . LYS A 1 194 ? 0.270 -8.372 -20.154 1.00 88.25 194 LYS A N 1
ATOM 1668 C CA . LYS A 1 194 ? -0.786 -8.520 -21.167 1.00 88.25 194 LYS A CA 1
ATOM 1669 C C . LYS A 1 194 ? -2.172 -8.268 -20.576 1.00 88.25 194 LYS A C 1
ATOM 1671 O O . LYS A 1 194 ? -2.994 -7.593 -21.195 1.00 88.25 194 LYS A O 1
ATOM 1676 N N . GLU A 1 195 ? -2.423 -8.775 -19.370 1.00 92.38 195 GLU A N 1
ATOM 1677 C CA . GLU A 1 195 ? -3.670 -8.532 -18.643 1.00 92.38 195 GLU A CA 1
ATOM 1678 C C . GLU A 1 195 ? -3.877 -7.038 -18.345 1.00 92.38 195 GLU A C 1
ATOM 1680 O O . GLU A 1 195 ? -4.962 -6.510 -18.597 1.00 92.38 195 GLU A O 1
ATOM 1685 N N . ALA A 1 196 ? -2.841 -6.349 -17.858 1.00 90.19 196 ALA A N 1
ATOM 1686 C CA . ALA A 1 196 ? -2.877 -4.919 -17.563 1.00 90.19 196 ALA A CA 1
ATOM 1687 C C . ALA A 1 196 ? -3.159 -4.087 -18.823 1.00 90.19 196 ALA A C 1
ATOM 1689 O O . ALA A 1 196 ? -4.083 -3.275 -18.836 1.00 90.19 196 ALA A O 1
ATOM 1690 N N . LYS A 1 197 ? -2.434 -4.357 -19.917 1.00 86.38 197 LYS A N 1
ATOM 1691 C CA . LYS A 1 197 ? -2.611 -3.679 -21.210 1.00 86.38 197 LYS A CA 1
ATOM 1692 C C . LYS A 1 197 ? -4.033 -3.844 -21.749 1.00 86.38 197 LYS A C 1
ATOM 1694 O O . LYS A 1 197 ? -4.650 -2.867 -22.170 1.00 86.38 197 LYS A O 1
ATOM 1699 N N . ALA A 1 198 ? -4.582 -5.059 -21.684 1.00 89.25 198 ALA A N 1
ATOM 1700 C CA . ALA A 1 198 ? -5.959 -5.320 -22.096 1.00 89.25 198 ALA A CA 1
ATOM 1701 C C . ALA A 1 198 ? -6.974 -4.567 -21.223 1.00 89.25 198 ALA A C 1
ATOM 1703 O O . ALA A 1 198 ? -7.932 -3.994 -21.742 1.00 89.25 198 ALA A O 1
ATOM 1704 N N . PHE A 1 199 ? -6.758 -4.531 -19.904 1.00 88.69 199 PHE A N 1
ATOM 1705 C CA . PHE A 1 199 ? -7.609 -3.779 -18.987 1.00 88.69 199 PHE A CA 1
ATOM 1706 C C . PHE A 1 199 ? -7.587 -2.274 -19.293 1.00 88.69 199 PHE A C 1
ATOM 1708 O O . PHE A 1 199 ? -8.652 -1.660 -19.356 1.00 88.69 199 PHE A O 1
ATOM 1715 N N . TYR A 1 200 ? -6.420 -1.690 -19.576 1.00 82.50 200 TYR A N 1
ATOM 1716 C CA . TYR A 1 200 ? -6.269 -0.248 -19.831 1.00 82.50 200 TYR A CA 1
ATOM 1717 C C . TYR A 1 200 ? -6.974 0.242 -21.099 1.00 82.50 200 TYR A C 1
ATOM 1719 O O . TYR A 1 200 ? -7.302 1.419 -21.232 1.00 82.50 200 TYR A O 1
ATOM 1727 N N . GLN A 1 201 ? -7.262 -0.678 -22.016 1.00 81.50 201 GLN A N 1
ATOM 1728 C CA . GLN A 1 201 ? -7.969 -0.401 -23.262 1.00 81.50 201 GLN A CA 1
ATOM 1729 C C . GLN A 1 201 ? -9.491 -0.584 -23.152 1.00 81.50 201 GLN A C 1
ATOM 1731 O O . GLN A 1 201 ? -10.209 -0.369 -24.136 1.00 81.50 201 GLN A O 1
ATOM 1736 N N . THR A 1 202 ? -10.000 -0.975 -21.979 1.00 86.62 202 THR A N 1
ATOM 1737 C CA . THR A 1 202 ? -11.434 -1.199 -21.767 1.00 86.62 202 THR A CA 1
ATOM 1738 C C . THR A 1 202 ? -12.252 0.085 -21.897 1.00 86.62 202 THR A C 1
ATOM 1740 O O . THR A 1 202 ? -11.793 1.198 -21.637 1.00 86.62 202 THR A O 1
ATOM 1743 N N . GLU A 1 203 ? -13.516 -0.078 -22.290 1.00 84.19 203 GLU A N 1
ATOM 1744 C CA . GLU A 1 203 ? -14.454 1.038 -22.436 1.00 84.19 203 GLU A CA 1
ATOM 1745 C C . GLU A 1 203 ? -14.731 1.741 -21.101 1.00 84.19 203 GLU A C 1
ATOM 1747 O O . GLU A 1 203 ? -14.975 2.944 -21.063 1.00 84.19 203 GLU A O 1
ATOM 1752 N N . ASP A 1 204 ? -14.634 1.008 -19.992 1.00 84.25 204 ASP A N 1
ATOM 1753 C CA . ASP A 1 204 ? -14.848 1.541 -18.652 1.00 84.25 204 ASP A CA 1
ATOM 1754 C C . ASP A 1 204 ? -13.890 2.693 -18.343 1.00 84.25 204 ASP A C 1
ATOM 1756 O O . ASP A 1 204 ? -14.331 3.724 -17.851 1.00 84.25 204 ASP A O 1
ATOM 1760 N N . ILE A 1 205 ? -12.619 2.577 -18.720 1.00 81.88 205 ILE A N 1
ATOM 1761 C CA . ILE A 1 205 ? -11.618 3.634 -18.526 1.00 81.88 205 ILE A CA 1
ATOM 1762 C C . ILE A 1 205 ? -11.919 4.855 -19.400 1.00 81.88 205 ILE A C 1
ATOM 1764 O O . ILE A 1 205 ? -11.810 5.998 -18.951 1.00 81.88 205 ILE A O 1
ATOM 1768 N N . LYS A 1 206 ? -12.367 4.627 -20.640 1.00 75.19 206 LYS A N 1
ATOM 1769 C CA . LYS A 1 206 ? -12.722 5.708 -21.569 1.00 75.19 206 LYS A CA 1
ATOM 1770 C C . LYS A 1 206 ? -13.917 6.516 -21.078 1.00 75.19 206 LYS A C 1
ATOM 1772 O O . LYS A 1 206 ? -13.885 7.742 -21.145 1.00 75.19 206 LYS A O 1
ATOM 1777 N N . LEU A 1 207 ? -14.952 5.838 -20.586 1.00 74.56 207 LEU A N 1
ATOM 1778 C CA . LEU A 1 207 ? -16.195 6.460 -20.125 1.00 74.56 207 LEU A CA 1
ATOM 1779 C C . LEU A 1 207 ? -16.009 7.310 -18.866 1.00 74.56 207 LEU A C 1
ATOM 1781 O O . LEU A 1 207 ? -16.760 8.262 -18.667 1.00 74.56 207 LEU A O 1
ATOM 1785 N N . MET A 1 208 ? -15.012 6.994 -18.039 1.00 76.94 208 MET A N 1
ATOM 1786 C CA . MET A 1 208 ? -14.720 7.758 -16.824 1.00 76.94 208 MET A CA 1
ATOM 1787 C C . MET A 1 208 ? -13.912 9.037 -17.088 1.00 76.94 208 MET A C 1
ATOM 1789 O O . MET A 1 208 ? -13.681 9.802 -16.157 1.00 76.94 208 MET A O 1
ATOM 1793 N N . GLY A 1 209 ? -13.516 9.300 -18.341 1.00 67.50 209 GLY A N 1
ATOM 1794 C CA . GLY A 1 209 ? -12.690 10.458 -18.699 1.00 67.50 209 GLY A CA 1
ATOM 1795 C C . GLY A 1 209 ? -11.211 10.295 -18.339 1.00 67.50 209 GLY A C 1
ATOM 1796 O O . GLY A 1 209 ? -10.441 11.236 -18.496 1.00 67.50 209 GLY A O 1
ATOM 1797 N N . ASP A 1 210 ? -10.797 9.095 -17.928 1.00 76.62 210 ASP A N 1
ATOM 1798 C CA . ASP A 1 210 ? -9.449 8.799 -17.438 1.00 76.62 210 ASP A CA 1
ATOM 1799 C C . ASP A 1 210 ? -8.477 8.454 -18.586 1.00 76.62 210 ASP A C 1
ATOM 1801 O O . ASP A 1 210 ? -7.468 7.803 -18.359 1.00 76.62 210 ASP A O 1
ATOM 1805 N N . GLN A 1 211 ? -8.750 8.848 -19.837 1.00 74.00 211 GLN A N 1
ATOM 1806 C CA . GLN A 1 211 ? -7.964 8.400 -21.001 1.00 74.00 211 GLN A CA 1
ATOM 1807 C C . GLN A 1 211 ? -6.514 8.890 -20.984 1.00 74.00 211 GLN A C 1
ATOM 1809 O O . GLN A 1 211 ? -5.602 8.112 -21.241 1.00 74.00 211 GLN A O 1
ATOM 1814 N N . GLU A 1 212 ? -6.290 10.171 -20.688 1.00 76.00 212 GLU A N 1
ATOM 1815 C CA . GLU A 1 212 ? -4.938 10.737 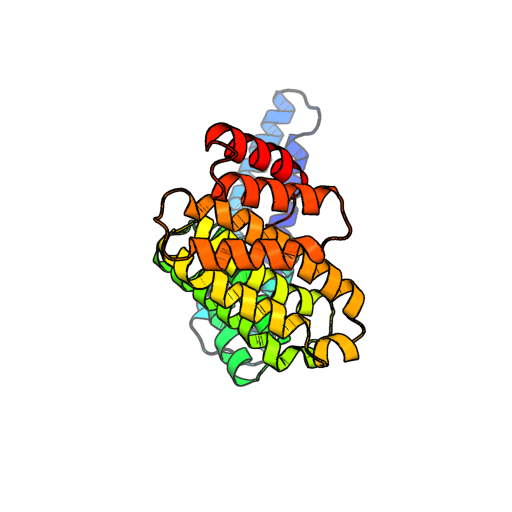-20.614 1.00 76.00 212 GLU A CA 1
ATOM 1816 C C . GLU A 1 212 ? -4.165 10.153 -19.425 1.00 76.00 212 GLU A C 1
ATOM 1818 O O . GLU A 1 212 ? -2.997 9.791 -19.550 1.00 76.00 212 GLU A O 1
ATOM 1823 N N . PHE A 1 213 ? -4.857 9.968 -18.300 1.00 76.50 213 PHE A N 1
ATOM 1824 C CA . PHE A 1 213 ? -4.321 9.306 -17.118 1.00 76.50 213 PHE A CA 1
ATOM 1825 C C . PHE A 1 213 ? -3.949 7.844 -17.403 1.00 76.50 213 PHE A C 1
ATOM 1827 O O . PHE A 1 213 ? -2.822 7.438 -17.156 1.00 76.50 213 PHE A O 1
ATOM 1834 N N . ALA A 1 214 ? -4.848 7.065 -17.999 1.00 71.94 214 ALA A N 1
ATOM 1835 C CA . ALA A 1 214 ? -4.598 5.677 -18.366 1.00 71.94 214 ALA A CA 1
ATOM 1836 C C . ALA A 1 214 ? -3.530 5.544 -19.456 1.00 71.94 214 ALA A C 1
ATOM 1838 O O . ALA A 1 214 ? -2.808 4.553 -19.469 1.00 71.94 214 ALA A O 1
ATOM 1839 N N . ARG A 1 215 ? -3.386 6.536 -20.347 1.00 74.00 215 ARG A N 1
ATOM 1840 C CA . ARG A 1 215 ? -2.260 6.614 -21.290 1.00 74.00 215 ARG A CA 1
ATOM 1841 C C . ARG A 1 215 ? -0.942 6.795 -20.543 1.00 74.00 215 ARG A C 1
ATOM 1843 O O . ARG A 1 215 ? 0.005 6.069 -20.816 1.00 74.00 215 ARG A O 1
ATOM 1850 N N . HIS A 1 216 ? -0.890 7.727 -19.591 1.00 76.50 216 HIS A N 1
ATOM 1851 C CA . HIS A 1 216 ? 0.292 7.941 -18.757 1.00 76.50 216 HIS A CA 1
ATOM 1852 C C . HIS A 1 216 ? 0.658 6.685 -17.954 1.00 76.50 216 HIS A C 1
ATOM 1854 O O . HIS A 1 216 ? 1.792 6.221 -18.013 1.00 76.50 216 HIS A O 1
ATOM 1860 N N . GLU A 1 217 ? -0.314 6.089 -17.268 1.00 77.25 217 GLU A N 1
ATOM 1861 C CA . GLU A 1 217 ? -0.125 4.855 -16.505 1.00 77.25 217 GLU A CA 1
ATOM 1862 C C . GLU A 1 217 ? 0.214 3.658 -17.432 1.00 77.25 217 GLU A C 1
ATOM 1864 O O . GLU A 1 217 ? 1.060 2.827 -17.118 1.00 77.25 217 GLU A O 1
ATOM 1869 N N . GLY A 1 218 ? -0.341 3.599 -18.644 1.00 72.50 218 GLY A N 1
ATOM 1870 C CA . GLY A 1 218 ? 0.044 2.618 -19.665 1.00 72.50 218 GLY A CA 1
ATOM 1871 C C . GLY A 1 218 ? 1.504 2.753 -20.115 1.00 72.50 218 GLY A C 1
ATOM 1872 O O . GLY A 1 218 ? 2.197 1.746 -20.250 1.00 72.50 218 GLY A O 1
ATOM 1873 N N . ASN A 1 219 ? 2.006 3.979 -20.274 1.00 74.62 219 ASN A N 1
ATOM 1874 C CA . ASN A 1 219 ? 3.423 4.213 -20.565 1.00 74.62 219 ASN A CA 1
ATOM 1875 C C . ASN A 1 219 ? 4.308 3.801 -19.381 1.00 74.62 219 ASN A C 1
ATOM 1877 O O . ASN A 1 219 ? 5.336 3.156 -19.580 1.00 74.62 219 ASN A O 1
ATOM 1881 N N . LEU A 1 220 ? 3.888 4.096 -18.146 1.00 75.19 220 LEU A N 1
ATOM 1882 C CA . LEU A 1 220 ? 4.587 3.618 -16.952 1.00 75.19 220 LEU A CA 1
ATOM 1883 C C . LEU A 1 220 ? 4.621 2.087 -16.898 1.00 75.19 220 LEU A C 1
ATOM 1885 O O . LEU A 1 220 ? 5.671 1.526 -16.606 1.00 75.19 220 LEU A O 1
ATOM 1889 N N . LEU A 1 221 ? 3.528 1.399 -17.236 1.00 79.00 221 LEU A N 1
ATOM 1890 C CA . LEU A 1 221 ? 3.490 -0.063 -17.324 1.00 79.00 221 LEU A CA 1
ATOM 1891 C C . LEU A 1 221 ? 4.539 -0.605 -18.303 1.00 79.00 221 LEU A C 1
ATOM 1893 O O . LEU A 1 221 ? 5.241 -1.561 -17.975 1.00 79.00 221 LEU A O 1
ATOM 1897 N N . ASN A 1 222 ? 4.647 0.005 -19.485 1.00 79.88 222 ASN A N 1
ATOM 1898 C CA . ASN A 1 222 ? 5.641 -0.357 -20.493 1.00 79.88 222 ASN A CA 1
ATOM 1899 C C . ASN A 1 222 ? 7.070 -0.192 -19.948 1.00 79.88 222 ASN A C 1
ATOM 1901 O O . ASN A 1 222 ? 7.889 -1.097 -20.086 1.00 79.88 222 ASN A O 1
ATOM 1905 N N . ILE A 1 223 ? 7.347 0.917 -19.255 1.00 75.50 223 ILE A N 1
ATOM 1906 C CA . ILE A 1 223 ? 8.633 1.164 -18.582 1.00 75.50 223 ILE A CA 1
ATOM 1907 C C . ILE A 1 223 ? 8.894 0.108 -17.491 1.00 75.50 223 ILE A C 1
ATOM 1909 O O . ILE A 1 223 ? 9.987 -0.452 -17.409 1.00 75.50 223 ILE A O 1
ATOM 1913 N N . MET A 1 224 ? 7.891 -0.218 -16.667 1.00 77.50 224 MET A N 1
ATOM 1914 C CA . MET A 1 224 ? 8.022 -1.235 -15.615 1.00 77.50 224 MET A CA 1
ATOM 1915 C C . MET A 1 224 ? 8.301 -2.624 -16.188 1.00 77.50 224 MET A C 1
ATOM 1917 O O . MET A 1 224 ? 9.115 -3.347 -15.611 1.00 77.50 224 MET A O 1
ATOM 1921 N N . LEU A 1 225 ? 7.678 -2.977 -17.321 1.00 79.75 225 LEU A N 1
ATOM 1922 C CA . LEU A 1 225 ? 8.022 -4.188 -18.058 1.00 79.75 225 LEU A CA 1
ATOM 1923 C C . LEU A 1 225 ? 9.498 -4.132 -18.439 1.00 79.75 225 LEU A C 1
ATOM 1925 O O . LEU A 1 225 ? 10.244 -4.959 -17.940 1.00 79.75 225 LEU A O 1
ATOM 1929 N N . LEU A 1 226 ? 9.950 -3.122 -19.193 1.00 75.94 226 LEU A N 1
ATOM 1930 C CA . LEU A 1 226 ? 11.354 -2.992 -19.621 1.00 75.94 226 LEU A CA 1
ATOM 1931 C C . LEU A 1 226 ? 12.352 -3.155 -18.465 1.00 75.94 226 LEU A C 1
ATOM 1933 O O . LEU A 1 226 ? 13.387 -3.788 -18.641 1.00 75.94 226 LEU A O 1
ATOM 1937 N N . HIS A 1 227 ? 12.032 -2.650 -17.273 1.00 72.75 227 HIS A N 1
ATOM 1938 C CA . HIS A 1 227 ? 12.883 -2.800 -16.089 1.00 72.75 227 HIS A CA 1
ATOM 1939 C C . HIS A 1 227 ? 12.884 -4.213 -15.517 1.00 72.75 227 HIS A C 1
ATOM 1941 O O . HIS A 1 227 ? 13.932 -4.691 -15.083 1.00 72.75 227 HIS A O 1
ATOM 1947 N N . SER A 1 228 ? 11.731 -4.887 -15.528 1.00 74.00 228 SER A N 1
ATOM 1948 C CA . SER A 1 228 ? 11.631 -6.280 -15.093 1.00 74.00 228 SER A CA 1
ATOM 1949 C C . SER A 1 228 ? 12.588 -7.193 -15.871 1.00 74.00 228 SER A C 1
ATOM 1951 O O . SER A 1 228 ? 13.053 -8.195 -15.332 1.00 74.00 228 SER A O 1
ATOM 1953 N N . PHE A 1 229 ? 12.987 -6.791 -17.088 1.00 70.31 229 PHE A N 1
ATOM 1954 C CA . PHE A 1 229 ? 13.964 -7.505 -17.905 1.00 70.31 229 PHE A CA 1
ATOM 1955 C C . PHE A 1 229 ? 15.287 -7.797 -17.189 1.00 70.31 229 PHE A C 1
ATOM 1957 O O . PHE A 1 229 ? 15.867 -8.865 -17.375 1.00 70.31 229 PHE A O 1
ATOM 1964 N N . MET A 1 230 ? 15.760 -6.872 -16.345 1.00 66.06 230 MET A N 1
ATOM 1965 C CA . MET A 1 230 ? 17.027 -7.029 -15.622 1.00 66.06 230 MET A CA 1
ATOM 1966 C C . MET A 1 230 ? 17.085 -8.312 -14.792 1.00 66.06 230 MET A C 1
ATOM 1968 O O . MET A 1 230 ? 18.169 -8.830 -14.540 1.00 66.06 230 MET A O 1
ATOM 1972 N N . TYR A 1 231 ? 15.927 -8.826 -14.380 1.00 66.06 231 TYR A N 1
ATOM 1973 C CA . TYR A 1 231 ? 15.806 -10.017 -13.546 1.00 66.06 231 TYR A CA 1
ATOM 1974 C C . TYR A 1 231 ? 15.755 -11.323 -14.354 1.00 66.06 231 TYR A C 1
ATOM 1976 O O . TYR A 1 231 ? 15.733 -12.396 -13.756 1.00 66.06 231 TYR A O 1
ATOM 1984 N N . TYR A 1 232 ? 15.783 -11.249 -15.691 1.00 64.12 232 TYR A N 1
ATOM 1985 C CA . TYR A 1 232 ? 15.785 -12.402 -16.602 1.00 64.12 232 TYR A CA 1
ATOM 1986 C C . TYR A 1 232 ? 17.125 -12.675 -17.278 1.00 64.12 232 TYR A C 1
ATOM 1988 O O . TYR A 1 232 ? 17.249 -13.691 -17.962 1.00 64.12 232 TYR A O 1
ATOM 1996 N N . LEU A 1 233 ? 18.117 -11.799 -17.092 1.00 60.06 233 LEU A N 1
ATOM 1997 C CA . LEU A 1 233 ? 19.437 -11.927 -17.720 1.00 60.06 233 LEU A CA 1
ATOM 1998 C C . LEU A 1 233 ? 20.122 -13.263 -17.364 1.00 60.06 233 LEU A C 1
ATOM 2000 O O . LEU A 1 233 ? 20.826 -13.829 -18.193 1.00 60.06 233 LEU A O 1
ATOM 2004 N N . ASP A 1 234 ? 19.823 -13.819 -16.183 1.00 55.16 234 ASP A N 1
ATOM 2005 C CA . ASP A 1 234 ? 20.449 -15.048 -15.676 1.00 55.16 234 ASP A CA 1
ATOM 2006 C C . ASP A 1 234 ? 19.564 -16.316 -15.763 1.00 55.16 234 ASP A C 1
ATOM 2008 O O . ASP A 1 234 ? 20.081 -17.425 -15.613 1.00 55.16 234 ASP A O 1
ATOM 2012 N N . ASP A 1 235 ? 18.250 -16.202 -16.015 1.00 54.41 235 ASP A N 1
ATOM 2013 C CA . ASP A 1 235 ? 17.276 -17.283 -15.722 1.00 54.41 235 ASP A CA 1
ATOM 2014 C C . ASP A 1 235 ? 16.850 -18.139 -16.937 1.00 54.41 235 ASP A C 1
ATOM 2016 O O . ASP A 1 235 ? 15.911 -18.932 -16.879 1.00 54.41 235 ASP A O 1
ATOM 2020 N N . GLY A 1 236 ? 17.576 -18.034 -18.052 1.00 53.47 236 GLY A N 1
ATOM 2021 C CA . GLY A 1 236 ? 17.477 -18.985 -19.160 1.00 53.47 236 GLY A CA 1
ATOM 2022 C C . GLY A 1 236 ? 16.178 -18.917 -19.978 1.00 53.47 236 GLY A C 1
ATOM 2023 O O . GLY A 1 236 ? 15.264 -19.718 -19.801 1.00 53.47 236 GLY A O 1
ATOM 2024 N N . LEU A 1 237 ? 16.187 -18.048 -20.995 1.00 54.81 237 LEU A N 1
ATOM 2025 C CA . LEU A 1 237 ? 15.751 -18.296 -22.387 1.00 54.81 237 LEU A CA 1
ATOM 2026 C C . LEU A 1 237 ? 14.319 -18.779 -22.715 1.00 54.81 237 LEU A C 1
ATOM 2028 O O . LEU A 1 237 ? 13.970 -18.783 -23.894 1.00 54.81 237 LEU A O 1
ATOM 2032 N N . SER A 1 238 ? 13.457 -19.166 -21.773 1.00 58.41 238 SER A N 1
ATOM 2033 C CA . SER A 1 238 ? 12.140 -19.733 -22.134 1.00 58.41 238 SER A CA 1
ATOM 2034 C C . SER A 1 238 ? 11.111 -18.686 -22.578 1.00 58.41 238 SER A C 1
ATOM 2036 O O . SER A 1 238 ? 10.254 -18.992 -23.404 1.00 58.41 238 SER A O 1
ATOM 2038 N N . GLN A 1 239 ? 11.225 -17.447 -22.090 1.00 64.56 239 GLN A N 1
ATOM 2039 C CA . GLN A 1 239 ? 10.310 -16.340 -22.405 1.00 64.56 239 GLN A CA 1
ATOM 2040 C C . GLN A 1 239 ? 10.954 -15.230 -23.252 1.00 64.56 239 GLN A C 1
ATOM 2042 O O . GLN A 1 239 ? 10.282 -14.270 -23.615 1.00 64.56 239 GLN A O 1
ATOM 2047 N N . GLN A 1 240 ? 12.235 -15.370 -23.611 1.00 69.44 240 GLN A N 1
ATOM 2048 C CA . GLN A 1 240 ? 13.009 -14.340 -24.313 1.00 69.44 240 GLN A CA 1
ATOM 2049 C C . GLN A 1 240 ? 12.345 -13.883 -25.616 1.00 69.44 240 GLN A C 1
ATOM 2051 O O . GLN A 1 240 ? 12.194 -12.687 -25.815 1.00 69.44 240 GLN A O 1
ATOM 2056 N N . MET A 1 241 ? 11.892 -14.811 -26.465 1.00 71.00 241 MET A N 1
ATOM 2057 C CA . MET A 1 241 ? 11.233 -14.451 -27.730 1.00 71.00 241 MET A CA 1
ATOM 2058 C C . MET A 1 241 ? 9.938 -13.665 -27.508 1.00 71.00 241 MET A C 1
ATOM 2060 O O . MET A 1 241 ? 9.742 -12.622 -28.116 1.00 71.00 241 MET A O 1
ATOM 2064 N N . GLU A 1 242 ? 9.077 -14.138 -26.604 1.00 76.62 242 GLU A N 1
ATOM 2065 C CA . GLU A 1 242 ? 7.811 -13.465 -26.292 1.00 76.62 242 GLU A CA 1
ATOM 2066 C C . GLU A 1 242 ? 8.048 -12.074 -25.690 1.00 76.62 242 GLU A C 1
ATOM 2068 O O . GLU A 1 242 ? 7.279 -11.146 -25.924 1.00 76.62 242 GLU A O 1
ATOM 2073 N N . TYR A 1 243 ? 9.134 -11.925 -24.938 1.00 75.81 243 TYR A N 1
ATOM 2074 C CA . TYR A 1 243 ? 9.548 -10.663 -24.356 1.00 75.81 243 TYR A CA 1
ATOM 2075 C C . TYR A 1 243 ? 10.108 -9.690 -25.407 1.00 75.81 243 TYR A C 1
ATOM 2077 O O . TYR A 1 243 ? 9.729 -8.521 -25.413 1.00 75.81 243 TYR A O 1
ATOM 2085 N N . THR A 1 244 ? 10.951 -10.160 -26.334 1.00 74.25 244 THR A N 1
ATOM 2086 C CA . THR A 1 244 ? 11.440 -9.361 -27.472 1.00 74.25 244 THR A CA 1
ATOM 2087 C C . THR A 1 244 ? 10.280 -8.887 -28.350 1.00 74.25 244 THR A C 1
ATOM 2089 O O . THR A 1 244 ? 10.198 -7.695 -28.634 1.00 74.25 244 THR A O 1
ATOM 2092 N N . ASP A 1 245 ? 9.333 -9.774 -28.679 1.00 79.56 245 ASP A N 1
ATOM 2093 C CA . ASP A 1 245 ? 8.137 -9.433 -29.463 1.00 79.56 245 ASP A CA 1
ATOM 2094 C C . ASP A 1 245 ? 7.304 -8.330 -28.783 1.00 79.56 245 ASP A C 1
ATOM 2096 O O . ASP A 1 245 ? 6.792 -7.422 -29.441 1.00 79.56 245 ASP A O 1
ATOM 2100 N N . LEU A 1 246 ? 7.170 -8.387 -27.452 1.00 78.81 246 LEU A N 1
ATOM 2101 C CA . LEU A 1 246 ? 6.467 -7.360 -26.681 1.00 78.81 246 LEU A CA 1
ATOM 2102 C C . LEU A 1 246 ? 7.202 -6.020 -26.690 1.00 78.81 246 LEU A C 1
ATOM 2104 O O . LEU A 1 246 ? 6.551 -4.983 -26.779 1.00 78.81 246 LEU A O 1
ATOM 2108 N N . ILE A 1 247 ? 8.531 -6.019 -26.599 1.00 78.94 247 ILE A N 1
ATOM 2109 C CA . ILE A 1 247 ? 9.312 -4.779 -26.648 1.00 78.94 247 ILE A CA 1
ATOM 2110 C C . ILE A 1 247 ? 9.224 -4.135 -28.024 1.00 78.94 247 ILE A C 1
ATOM 2112 O O . ILE A 1 247 ? 9.036 -2.922 -28.100 1.00 78.94 247 ILE A O 1
ATOM 2116 N N . ASP A 1 248 ? 9.291 -4.928 -29.092 1.00 79.06 248 ASP A N 1
ATOM 2117 C CA . ASP A 1 248 ? 9.064 -4.435 -30.449 1.00 79.06 248 ASP A CA 1
ATOM 2118 C C . ASP A 1 248 ? 7.667 -3.808 -30.583 1.00 79.06 248 ASP A C 1
ATOM 2120 O O . ASP A 1 248 ? 7.534 -2.715 -31.130 1.00 79.06 248 ASP A O 1
ATOM 2124 N N . GLU A 1 249 ? 6.628 -4.434 -30.016 1.00 79.25 249 GLU A N 1
ATOM 2125 C CA . GLU A 1 249 ? 5.268 -3.876 -30.017 1.00 79.25 249 GLU A CA 1
ATOM 2126 C C . GLU A 1 249 ? 5.168 -2.556 -29.229 1.00 79.25 249 GLU A C 1
ATOM 2128 O O . GLU A 1 249 ? 4.433 -1.644 -29.607 1.00 79.25 249 GLU A O 1
ATOM 2133 N N . ILE A 1 250 ? 5.874 -2.460 -28.103 1.00 78.88 250 ILE A N 1
ATOM 2134 C CA . ILE A 1 250 ? 5.838 -1.306 -27.198 1.00 78.88 250 ILE A CA 1
ATOM 2135 C C . ILE A 1 250 ? 6.643 -0.129 -27.749 1.00 78.88 250 ILE A C 1
ATOM 2137 O O . ILE A 1 250 ? 6.249 1.021 -27.543 1.00 78.88 250 ILE A O 1
ATOM 2141 N N . LYS A 1 251 ? 7.746 -0.391 -28.451 1.00 77.56 251 LYS A N 1
ATOM 2142 C CA . LYS A 1 251 ? 8.629 0.636 -29.012 1.00 77.56 251 LYS A CA 1
ATOM 2143 C C . LYS A 1 251 ? 7.864 1.650 -29.863 1.00 77.56 251 LYS A C 1
ATOM 2145 O O . LYS A 1 251 ? 8.090 2.847 -29.733 1.00 77.56 251 LYS A O 1
ATOM 2150 N N . ASP A 1 252 ? 6.905 1.180 -30.654 1.00 72.44 252 ASP A N 1
ATOM 2151 C CA . ASP A 1 252 ? 6.085 2.026 -31.528 1.00 72.44 252 ASP A CA 1
ATOM 2152 C C . ASP A 1 252 ? 4.997 2.822 -30.775 1.00 72.44 252 ASP A C 1
ATOM 2154 O O . ASP A 1 252 ? 4.290 3.636 -31.373 1.00 72.44 252 ASP A O 1
ATOM 2158 N N . THR A 1 253 ? 4.834 2.592 -29.466 1.00 71.62 253 THR A N 1
ATOM 2159 C CA . THR A 1 253 ? 3.852 3.291 -28.620 1.00 71.62 253 THR A CA 1
ATOM 2160 C C . THR A 1 253 ? 4.430 4.481 -27.859 1.00 71.62 253 THR A C 1
ATOM 2162 O O . THR A 1 253 ? 3.661 5.321 -27.385 1.00 71.62 253 THR A O 1
ATOM 2165 N N . PHE A 1 254 ? 5.757 4.583 -27.748 1.00 71.94 254 PHE A N 1
ATOM 2166 C CA . PHE A 1 254 ? 6.403 5.699 -27.068 1.00 71.94 254 PHE A CA 1
ATOM 2167 C C . PHE A 1 254 ? 6.510 6.926 -27.981 1.00 71.94 254 PHE A C 1
ATOM 2169 O O . PHE A 1 254 ? 6.932 6.847 -29.130 1.00 71.94 254 PHE A O 1
ATOM 2176 N N . GLU A 1 255 ? 6.111 8.082 -27.448 1.00 64.50 255 GLU A N 1
ATOM 2177 C CA . GLU A 1 255 ? 6.271 9.385 -28.111 1.00 64.50 255 GLU A CA 1
ATOM 2178 C C . GLU A 1 255 ? 7.606 10.057 -27.727 1.00 64.50 255 GLU A C 1
ATOM 2180 O O . GLU A 1 255 ? 8.054 10.966 -28.425 1.00 64.50 255 GLU A O 1
ATOM 2185 N N . ASP A 1 256 ? 8.229 9.620 -26.625 1.00 67.81 256 ASP A N 1
ATOM 2186 C CA . ASP A 1 256 ? 9.501 10.138 -26.115 1.00 67.81 256 ASP A CA 1
ATOM 2187 C C . ASP A 1 256 ? 10.686 9.372 -26.730 1.00 67.81 256 ASP A C 1
ATOM 2189 O O . ASP A 1 256 ? 10.713 8.136 -26.769 1.00 67.81 256 ASP A O 1
ATOM 2193 N N . GLU A 1 257 ? 11.681 10.121 -27.209 1.00 64.81 257 GLU A N 1
ATOM 2194 C CA . GLU A 1 257 ? 12.941 9.589 -27.741 1.00 64.81 257 GLU A CA 1
ATOM 2195 C C . GLU A 1 257 ? 13.699 8.815 -26.653 1.00 64.81 257 GLU A C 1
ATOM 2197 O O . GLU A 1 257 ? 14.316 7.790 -26.932 1.00 64.81 257 GLU A O 1
ATOM 2202 N N . MET A 1 258 ? 13.549 9.239 -25.395 1.00 62.44 258 MET A N 1
ATOM 2203 C CA . MET A 1 258 ? 14.146 8.602 -24.231 1.00 62.44 258 MET A CA 1
ATOM 2204 C C . MET A 1 258 ? 13.572 7.174 -24.027 1.00 62.44 258 MET A C 1
ATOM 2206 O O . MET A 1 258 ? 14.271 6.163 -24.102 1.00 62.44 258 MET A O 1
ATOM 2210 N N . ASP A 1 259 ? 12.256 7.025 -23.898 1.00 68.00 259 ASP A N 1
ATOM 2211 C CA . ASP A 1 259 ? 11.650 5.694 -23.719 1.00 68.00 259 ASP A CA 1
ATOM 2212 C C . ASP A 1 259 ? 11.883 4.760 -24.932 1.00 68.00 259 ASP A C 1
ATOM 2214 O O . ASP A 1 259 ? 12.039 3.539 -24.789 1.00 68.00 259 ASP A O 1
ATOM 2218 N N . THR A 1 260 ? 11.990 5.338 -26.134 1.00 69.88 260 THR A N 1
ATOM 2219 C CA . THR A 1 260 ? 12.355 4.617 -27.366 1.00 69.88 260 THR A CA 1
ATOM 2220 C C . THR A 1 260 ? 13.790 4.083 -27.312 1.00 69.88 260 THR A C 1
ATOM 2222 O O . THR A 1 260 ? 14.051 2.942 -27.707 1.00 69.88 260 THR A O 1
ATOM 2225 N N . ASP A 1 261 ? 14.726 4.877 -26.798 1.00 73.75 261 ASP A N 1
ATOM 2226 C CA . ASP A 1 261 ? 16.123 4.488 -26.619 1.00 73.75 261 ASP A CA 1
ATOM 2227 C C . ASP A 1 261 ? 16.290 3.369 -25.581 1.00 73.75 261 ASP A C 1
ATOM 2229 O O . ASP A 1 261 ? 17.090 2.452 -25.792 1.00 73.75 261 ASP A O 1
ATOM 2233 N N . LEU A 1 262 ? 15.481 3.369 -24.515 1.00 71.31 262 LEU A N 1
ATOM 2234 C CA . LEU A 1 262 ? 15.431 2.260 -23.559 1.00 71.31 262 LEU A CA 1
ATOM 2235 C C . LEU A 1 262 ? 14.965 0.957 -24.229 1.00 71.31 262 LEU A C 1
ATOM 2237 O O . LEU A 1 262 ? 15.590 -0.085 -24.031 1.00 71.31 262 LEU A O 1
ATOM 2241 N N . CYS A 1 263 ? 13.927 1.008 -25.073 1.00 70.31 263 CYS A N 1
ATOM 2242 C CA . CYS A 1 263 ? 13.498 -0.154 -25.862 1.00 70.31 263 CYS A CA 1
ATOM 2243 C C . CYS A 1 263 ? 14.623 -0.656 -26.775 1.00 70.31 263 CYS A C 1
ATOM 2245 O O . CYS A 1 263 ? 14.913 -1.851 -26.807 1.00 70.31 263 CYS A O 1
ATOM 2247 N N . ASN A 1 264 ? 15.297 0.258 -27.483 1.00 76.00 264 ASN A N 1
ATOM 2248 C CA . ASN A 1 264 ? 16.415 -0.080 -28.363 1.00 76.00 264 ASN A CA 1
ATOM 2249 C C . ASN A 1 264 ? 17.567 -0.747 -27.603 1.00 76.00 264 ASN A C 1
ATOM 2251 O O . ASN A 1 264 ? 18.142 -1.707 -28.107 1.00 76.00 264 ASN A O 1
ATOM 2255 N N . ALA A 1 265 ? 17.898 -0.277 -26.398 1.00 73.31 265 ALA A N 1
ATOM 2256 C CA . ALA A 1 265 ? 18.937 -0.888 -25.574 1.00 73.31 265 ALA A CA 1
ATOM 2257 C C . ALA A 1 265 ? 18.596 -2.341 -25.209 1.00 73.31 265 ALA A C 1
ATOM 2259 O O . ALA A 1 265 ? 19.454 -3.215 -25.336 1.00 73.31 265 ALA A O 1
ATOM 2260 N N . VAL A 1 266 ? 17.343 -2.616 -24.825 1.00 71.44 266 VAL A N 1
ATOM 2261 C CA . VAL A 1 266 ? 16.897 -3.983 -24.511 1.00 71.44 266 VAL A CA 1
ATOM 2262 C C . VAL A 1 266 ? 16.901 -4.883 -25.755 1.00 71.44 266 VAL A C 1
ATOM 2264 O O . VAL A 1 266 ? 17.382 -6.012 -25.695 1.00 71.44 266 VAL A O 1
ATOM 2267 N N . LEU A 1 267 ? 16.424 -4.393 -26.904 1.00 72.56 267 LEU A N 1
ATOM 2268 C CA . LEU A 1 267 ? 16.446 -5.153 -28.164 1.00 72.56 267 LEU A CA 1
ATOM 2269 C C . LEU A 1 267 ? 17.877 -5.448 -28.634 1.00 72.56 267 LEU A C 1
ATOM 2271 O O . LEU A 1 267 ? 18.187 -6.571 -29.029 1.00 72.56 267 LEU A O 1
ATOM 2275 N N . ASN A 1 268 ? 18.772 -4.460 -28.555 1.00 76.06 268 ASN A N 1
ATOM 2276 C CA . ASN A 1 268 ? 20.176 -4.620 -28.933 1.00 76.06 268 ASN A CA 1
ATOM 2277 C C . ASN A 1 268 ? 20.884 -5.657 -28.057 1.00 76.06 268 ASN A C 1
ATOM 2279 O O . ASN A 1 268 ? 21.691 -6.428 -28.574 1.00 76.06 268 ASN A O 1
ATOM 2283 N N . TYR A 1 269 ? 20.560 -5.714 -26.762 1.00 73.12 269 TYR A N 1
ATOM 2284 C CA . TYR A 1 269 ? 21.040 -6.771 -25.878 1.00 73.12 269 TYR A CA 1
ATOM 2285 C C . TYR A 1 269 ? 20.616 -8.163 -26.375 1.00 73.12 269 TYR A C 1
ATOM 2287 O O . TYR A 1 269 ? 21.455 -9.036 -26.569 1.00 73.12 269 TYR A O 1
ATOM 2295 N N . PHE A 1 270 ? 19.332 -8.357 -26.689 1.00 66.38 270 PHE A N 1
ATOM 2296 C CA . PHE A 1 270 ? 18.826 -9.646 -27.174 1.00 66.38 270 PHE A CA 1
ATOM 2297 C C . PHE A 1 270 ? 19.323 -10.067 -28.557 1.00 66.38 270 PHE A C 1
ATOM 2299 O O . PHE A 1 270 ? 19.283 -11.252 -28.890 1.00 66.38 270 PHE A O 1
ATOM 2306 N N . HIS A 1 271 ? 19.759 -9.114 -29.374 1.00 77.06 271 HIS A N 1
ATOM 2307 C CA . HIS A 1 271 ? 20.354 -9.379 -30.680 1.00 77.06 271 HIS A CA 1
ATOM 2308 C C . HIS A 1 271 ? 21.878 -9.570 -30.625 1.00 77.06 271 HIS A C 1
ATOM 2310 O O . HIS A 1 271 ? 22.523 -9.519 -31.675 1.00 77.06 271 HIS A O 1
ATOM 2316 N N . ASP A 1 272 ? 22.451 -9.769 -29.432 1.00 72.00 272 ASP A N 1
ATOM 2317 C CA . ASP A 1 272 ? 23.892 -9.900 -29.183 1.00 72.00 272 ASP A CA 1
ATOM 2318 C C . ASP A 1 272 ? 24.706 -8.679 -29.671 1.00 72.00 272 ASP A C 1
ATOM 2320 O O . ASP A 1 272 ? 25.882 -8.786 -30.028 1.00 72.00 272 ASP A O 1
ATOM 2324 N N . GLN A 1 273 ? 24.078 -7.497 -29.720 1.00 74.19 273 GLN A N 1
ATOM 2325 C CA . GLN A 1 273 ? 24.696 -6.236 -30.161 1.00 74.19 273 GLN A CA 1
ATOM 2326 C C . GLN A 1 273 ? 25.194 -5.373 -28.994 1.00 74.19 273 GLN A C 1
ATOM 2328 O O . GLN A 1 273 ? 25.831 -4.346 -29.226 1.00 74.19 273 GLN A O 1
ATOM 2333 N N . MET A 1 274 ? 24.907 -5.776 -27.756 1.00 76.94 274 MET A N 1
ATOM 2334 C CA . MET A 1 274 ? 25.334 -5.120 -26.520 1.00 76.94 274 MET A CA 1
ATOM 2335 C C . MET A 1 274 ? 25.696 -6.194 -25.491 1.00 76.94 274 MET A C 1
ATOM 2337 O O . MET A 1 274 ? 24.966 -7.173 -25.357 1.00 76.94 274 MET A O 1
ATOM 2341 N N . ASN A 1 275 ? 26.814 -6.037 -24.779 1.00 76.38 275 ASN A N 1
ATOM 2342 C CA . ASN A 1 275 ? 27.204 -6.995 -23.733 1.00 76.38 275 ASN A CA 1
ATOM 2343 C C . ASN A 1 275 ? 26.556 -6.676 -22.368 1.00 76.38 275 ASN A C 1
ATOM 2345 O O . ASN A 1 275 ? 26.030 -5.581 -22.165 1.00 76.38 275 ASN A O 1
ATOM 2349 N N . ASP A 1 276 ? 26.616 -7.619 -21.417 1.00 71.06 276 ASP A N 1
ATOM 2350 C CA . ASP A 1 276 ? 26.000 -7.479 -20.085 1.00 71.06 276 ASP A CA 1
ATOM 2351 C C . ASP A 1 276 ? 26.459 -6.214 -19.335 1.00 71.06 276 ASP A C 1
ATOM 2353 O O . ASP A 1 276 ? 25.652 -5.532 -18.702 1.00 71.06 276 ASP A O 1
ATOM 2357 N N . GLU A 1 277 ? 27.751 -5.870 -19.405 1.00 74.06 277 GLU A N 1
ATOM 2358 C CA . GLU A 1 277 ? 28.306 -4.702 -18.708 1.00 74.06 277 GLU A CA 1
ATOM 2359 C C . GLU A 1 277 ? 27.780 -3.387 -19.301 1.00 74.06 277 GLU A C 1
ATOM 2361 O O . GLU A 1 277 ? 27.394 -2.481 -18.556 1.00 74.06 277 GLU A O 1
ATOM 2366 N N . GLU A 1 278 ? 27.722 -3.294 -20.632 1.00 73.62 278 GLU A N 1
ATOM 2367 C CA . GLU A 1 278 ? 27.159 -2.155 -21.365 1.00 73.62 278 GLU A CA 1
ATOM 2368 C C . GLU A 1 278 ? 25.667 -1.989 -21.070 1.00 73.62 278 GLU A C 1
ATOM 2370 O O . GLU A 1 278 ? 25.209 -0.879 -20.784 1.00 73.62 278 GLU A O 1
ATOM 2375 N N . PHE A 1 279 ? 24.926 -3.096 -21.067 1.00 72.25 279 PHE A N 1
ATOM 2376 C CA . PHE A 1 279 ? 23.488 -3.101 -20.847 1.00 72.25 279 PHE A CA 1
ATOM 2377 C C . PHE A 1 279 ? 23.117 -2.709 -19.409 1.00 72.25 279 PHE A C 1
ATOM 2379 O O . PHE A 1 279 ? 22.300 -1.811 -19.185 1.00 72.25 279 PHE A O 1
ATOM 2386 N N . VAL A 1 280 ? 23.788 -3.292 -18.409 1.00 68.06 280 VAL A N 1
ATOM 2387 C CA . VAL A 1 280 ? 23.591 -2.943 -16.992 1.00 68.06 280 VAL A CA 1
ATOM 2388 C C . VAL A 1 280 ? 23.998 -1.494 -16.708 1.00 68.06 280 VAL A C 1
ATOM 2390 O O . VAL A 1 280 ? 23.342 -0.816 -15.910 1.00 68.06 280 VAL A O 1
ATOM 2393 N N . TYR A 1 281 ? 25.068 -0.995 -17.337 1.00 70.94 281 TYR A N 1
ATOM 2394 C CA . TYR A 1 281 ? 25.463 0.410 -17.231 1.00 70.94 281 TYR A CA 1
ATOM 2395 C C . TYR A 1 281 ? 24.394 1.339 -17.816 1.00 70.94 281 TYR A C 1
ATOM 2397 O O . TYR A 1 281 ? 24.037 2.331 -17.176 1.00 70.94 281 TYR A O 1
ATOM 2405 N N . TYR A 1 282 ? 23.858 1.011 -18.992 1.00 70.62 282 TYR A N 1
ATOM 2406 C CA . TYR A 1 282 ? 22.816 1.795 -19.648 1.00 70.62 282 TYR A CA 1
ATOM 2407 C C . TYR A 1 282 ? 21.570 1.912 -18.764 1.00 70.62 282 TYR A C 1
ATOM 2409 O O . TYR A 1 282 ? 21.135 3.017 -18.435 1.00 70.62 282 TYR A O 1
ATOM 2417 N N . LEU A 1 283 ? 21.080 0.774 -18.268 1.00 66.06 283 LEU A N 1
ATOM 2418 C CA . LEU A 1 283 ? 19.937 0.709 -17.365 1.00 66.06 283 LEU A CA 1
ATOM 2419 C C . LEU A 1 283 ? 20.167 1.517 -16.088 1.00 66.06 283 LEU A C 1
ATOM 2421 O O . LEU A 1 283 ? 19.348 2.359 -15.749 1.00 66.06 283 LEU A O 1
ATOM 2425 N N . LYS A 1 284 ? 21.295 1.350 -15.389 1.00 63.97 284 LYS A N 1
ATOM 2426 C CA . LYS A 1 284 ? 21.556 2.087 -14.135 1.00 63.97 284 LYS A CA 1
ATOM 2427 C C . LYS A 1 284 ? 21.552 3.609 -14.310 1.00 63.97 284 LYS A C 1
ATOM 2429 O O . LYS A 1 284 ? 21.092 4.312 -13.411 1.00 63.97 284 LYS A O 1
ATOM 2434 N N . ASN A 1 285 ? 22.046 4.116 -15.440 1.00 65.06 285 ASN A N 1
ATOM 2435 C CA . ASN A 1 285 ? 22.056 5.555 -15.720 1.00 65.06 285 ASN A CA 1
ATOM 2436 C C . ASN A 1 285 ? 20.676 6.087 -16.133 1.00 65.06 285 ASN A C 1
ATOM 2438 O O . ASN A 1 285 ? 20.345 7.217 -15.783 1.00 65.06 285 ASN A O 1
ATOM 2442 N N . TYR A 1 286 ? 19.859 5.272 -16.804 1.00 63.50 286 TYR A N 1
ATOM 2443 C CA . TYR A 1 286 ? 18.462 5.596 -17.113 1.00 63.50 286 TYR A CA 1
ATOM 2444 C C . TYR A 1 286 ? 17.562 5.583 -15.874 1.00 63.50 286 TYR A C 1
ATOM 2446 O O . TYR A 1 286 ? 16.744 6.472 -15.642 1.00 63.50 286 TYR A O 1
ATOM 2454 N N . LEU A 1 287 ? 17.747 4.562 -15.039 1.00 54.03 287 LEU A N 1
ATOM 2455 C CA . LEU A 1 287 ? 16.891 4.230 -13.904 1.00 54.03 287 LEU A CA 1
ATOM 2456 C C . LEU A 1 287 ? 17.065 5.166 -12.711 1.00 54.03 287 LEU A C 1
ATOM 2458 O O . LEU A 1 287 ? 16.129 5.340 -11.930 1.00 54.03 287 LEU A O 1
ATOM 2462 N N . GLY A 1 288 ? 18.233 5.800 -12.573 1.00 49.28 288 GLY A N 1
ATOM 2463 C CA . GLY A 1 288 ? 18.491 6.777 -11.513 1.00 49.28 288 GLY A CA 1
ATOM 2464 C C . GLY A 1 288 ? 17.546 7.986 -11.534 1.00 49.28 288 GLY A C 1
ATOM 2465 O O . GLY A 1 288 ? 17.427 8.667 -10.518 1.00 49.28 288 GLY A O 1
ATOM 2466 N N . PHE A 1 289 ? 16.854 8.235 -12.653 1.00 40.88 289 PHE A N 1
ATOM 2467 C CA . PHE A 1 289 ? 15.941 9.367 -12.832 1.00 40.88 289 PHE A CA 1
ATOM 2468 C C . PHE A 1 289 ? 14.489 9.104 -12.390 1.00 40.88 289 PHE A C 1
ATOM 2470 O O . PHE A 1 289 ? 13.805 10.053 -12.019 1.00 40.88 289 PHE A O 1
ATOM 2477 N N . TYR A 1 290 ? 14.015 7.850 -12.380 1.00 41.12 290 TYR A N 1
ATOM 2478 C CA . TYR A 1 290 ? 12.585 7.536 -12.179 1.00 41.12 290 TYR A CA 1
ATOM 2479 C C . TYR A 1 290 ? 12.208 7.050 -10.764 1.00 41.12 290 TYR A C 1
ATOM 2481 O O . TYR A 1 290 ? 11.034 7.070 -10.406 1.00 41.12 290 TYR A O 1
ATOM 2489 N N . PHE A 1 291 ? 13.164 6.619 -9.931 1.00 42.50 291 PHE A N 1
ATOM 2490 C CA . PHE A 1 291 ? 12.867 5.825 -8.720 1.00 42.50 291 PHE A CA 1
ATOM 2491 C C . PHE A 1 291 ? 12.944 6.555 -7.374 1.00 42.50 291 P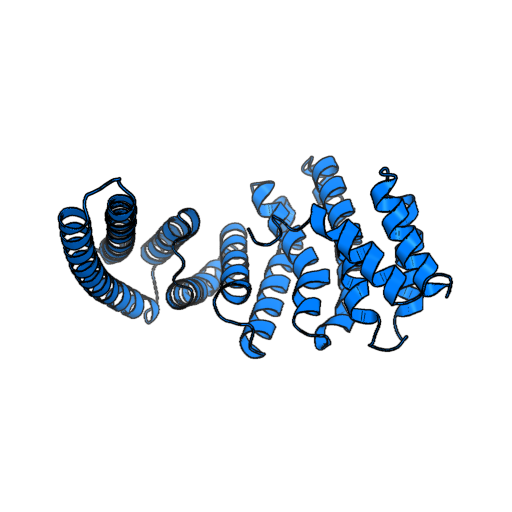HE A C 1
ATOM 2493 O O . PHE A 1 291 ? 12.984 5.913 -6.327 1.00 42.50 291 PHE A O 1
ATOM 2500 N N . GLY A 1 292 ? 12.878 7.886 -7.366 1.00 34.97 292 GLY A N 1
ATOM 2501 C CA . GLY A 1 292 ? 12.691 8.636 -6.118 1.00 34.97 292 GLY A CA 1
ATOM 2502 C C . GLY A 1 292 ? 11.343 8.383 -5.420 1.00 34.97 292 GLY A C 1
ATOM 2503 O O . GLY A 1 292 ? 11.209 8.745 -4.257 1.00 34.97 292 GLY A O 1
ATOM 2504 N N . GLU A 1 293 ? 10.357 7.776 -6.099 1.00 35.28 293 GLU A N 1
ATOM 2505 C CA . GLU A 1 293 ? 8.949 7.835 -5.663 1.00 35.28 293 GLU A CA 1
ATOM 2506 C C . GLU A 1 293 ? 8.163 6.508 -5.728 1.00 35.28 293 GLU A C 1
ATOM 2508 O O . GLU A 1 293 ? 6.984 6.489 -5.398 1.00 35.28 293 GLU A O 1
ATOM 2513 N N . ALA A 1 294 ? 8.760 5.367 -6.100 1.00 36.06 294 ALA A N 1
ATOM 2514 C CA . ALA A 1 294 ? 7.995 4.117 -6.289 1.00 36.06 294 ALA A CA 1
ATOM 2515 C C . ALA A 1 294 ? 7.673 3.332 -4.996 1.00 36.06 294 ALA A C 1
ATOM 2517 O O . ALA A 1 294 ? 7.328 2.153 -5.057 1.00 36.06 294 ALA A O 1
ATOM 2518 N N . ILE A 1 295 ? 7.776 3.980 -3.835 1.00 37.28 295 ILE A N 1
ATOM 2519 C CA . ILE A 1 295 ? 7.253 3.488 -2.558 1.00 37.28 295 ILE A CA 1
ATOM 2520 C C . ILE A 1 295 ? 6.679 4.693 -1.786 1.00 37.28 295 ILE A C 1
ATOM 2522 O O . ILE A 1 295 ? 7.290 5.164 -0.828 1.00 37.28 295 ILE A O 1
ATOM 2526 N N . ALA A 1 296 ? 5.547 5.231 -2.252 1.00 34.22 296 ALA A N 1
ATOM 2527 C CA . ALA A 1 296 ? 4.607 6.064 -1.487 1.00 34.22 296 ALA A CA 1
ATOM 2528 C C . ALA A 1 296 ? 3.278 6.223 -2.247 1.00 34.22 296 ALA A C 1
ATOM 2530 O O . ALA A 1 296 ? 3.308 6.654 -3.423 1.00 34.22 296 ALA A O 1
#

Foldseek 3Di:
DPLLVLLLVLLVLLVVLVVVLVVLVVVLPDDDDPVVNVVSVVVSVVSNVVSVVSNVVSLVSVVVVLPDDDDPSNLVSLLVSLVVCVVVVNDPLVSLLSSLVSNQPVCVVVVVLLSLLVSLLVLLLSLQPPPDDDPVSLVSNLVSLVVNLVCLVVLLVDDDPVSSVSNLLSLLCLQAVSCVVPVVSLVCNLVSLVVLLVSLPDVSCVVVVCVVVSLVSNLVSLVSNLNSVVSCPPPDDPCLVVSLVVLVVCLVSDPDPLSNVSSVLSNCVSVVNADPVRSVVVCVVSVVPPPPDSND

pLDDT: mean 82.52, std 13.01, range [34.22, 97.62]

Organism: NCBI:txid2088

Radius of gyration: 23.51 Å; chains: 1; bounding box: 49×46×62 Å

Secondary structure (DSSP, 8-state):
--HHHHHHHHHHHHHHHHHHHHHHHHGGGS---HHHHHHHHHHHHHHHHHHHHHHHHHHHHHHHHHTS---HHHHHHHHHHHHHHHTTT---HHHHHHHHHHHHHHHHHHT-HHHHHHHHHHHHHHHHHTS---HHHHHHHHHHHHHHHHGGGGGGG---HHHHHHHHHHHHIIIIIHHHH-GGGGGGHHHHHHHHHHHHTSHHHHHTT-HHHHHHHHHHHHHHHHHHGGGTSSS-SSSHHHHHHHHHHHHTT--SHHHHHHHHHHHHHHTTSS-HHHHHHHHHHHHTTTTTSS--

Sequence (296 aa):
MKTYEEIRNCFNAIKNNIITCNELDSDMFNYRTYPEWLAVYKKRSMGIREIYKKNTEMVEIINEYLKKDLNDEELLAFYQGYRELEDRNLHDSYLIISIIDKLIPPYEARHDYEKLLHLYTDSCYELGCFLRLDDKSLERLKKDLHRIKNLRFHYKELSSIRERRLIYVAYYNLIKTLPEYSPKYNEDIIPMFKEAKAFYQTEDIKLMGDQEFARHEGNLLNIMLLHSFMYYLDDGLSQQMEYTDLIDEIKDTFEDEMDTDLCNAVLNYFHDQMNDEEFVYYLKNYLGFYFGEAIA